Protein AF-0000000082579036 (afdb_homodimer)

Foldseek 3Di:
DDDDAAEFEAEPLCQVVVLVLQPVQAPPKDWDDFDFDPPPGPADGPGTCWTWMARNNGIYIYHYDRDDDPDHADVVDADEDEDADDVSQVSNCCSQQVCWAWPADWDCPPVARTWTWTHGNRRHIYIYGHD/DDDDAAEFEAEPLCQVVVLVLQPVQAPPKDWDDFDFAPPPGPADGPGTCWTWMARNNGIYIYHYDRDDDPDHADVVDADEDEDADDVSQVSNCCSQQVCWAWPAAWDCPPVARTWTWTHGNRGHIYIYGHD

Radius of gyration: 18.17 Å; Cα contacts (8 Å, |Δi|>4): 663; chains: 2; bounding box: 51×48×37 Å

Structure (mmCIF, N/CA/C/O backbone):
data_AF-0000000082579036-model_v1
#
loop_
_entity.id
_entity.type
_entity.pdbx_description
1 polymer 'Putative 3-demethylubiquinone-9 3-methyltransferase (Glyoxalase superfamily)'
#
loop_
_atom_site.group_PDB
_atom_site.id
_atom_site.type_symbol
_atom_site.label_atom_id
_atom_site.label_alt_id
_atom_site.label_comp_id
_atom_site.label_asym_id
_atom_site.label_entity_id
_atom_site.label_seq_id
_atom_site.pdbx_PDB_ins_code
_atom_site.Cartn_x
_atom_site.Cartn_y
_atom_site.Cartn_z
_atom_site.occupancy
_atom_site.B_iso_or_equiv
_atom_site.auth_seq_id
_atom_site.auth_comp_id
_atom_site.auth_asym_id
_atom_site.auth_atom_id
_atom_site.pdbx_PDB_model_num
ATOM 1 N N . MET A 1 1 ? 2.027 -5.039 -20.641 1 66.94 1 MET A N 1
ATOM 2 C CA . MET A 1 1 ? 2.938 -4.512 -19.641 1 66.94 1 MET A CA 1
ATOM 3 C C . MET A 1 1 ? 2.432 -4.824 -18.234 1 66.94 1 MET A C 1
ATOM 5 O O . MET A 1 1 ? 1.223 -4.926 -18 1 66.94 1 MET A O 1
ATOM 9 N N . THR A 1 2 ? 3.24 -5.422 -17.266 1 81.56 2 THR A N 1
ATOM 10 C CA . THR A 1 2 ? 2.9 -5.77 -15.891 1 81.56 2 THR A CA 1
ATOM 11 C C . THR A 1 2 ? 2.711 -4.508 -15.047 1 81.56 2 THR A C 1
ATOM 13 O O . THR A 1 2 ? 3.533 -3.592 -15.102 1 81.56 2 THR A O 1
ATOM 16 N N . HIS A 1 3 ? 1.556 -4.305 -14.484 1 90.31 3 HIS A N 1
ATOM 17 C CA . HIS A 1 3 ? 1.29 -3.166 -13.617 1 90.31 3 HIS A CA 1
ATOM 18 C C . HIS A 1 3 ? 0.983 -3.623 -12.195 1 90.31 3 HIS A C 1
ATOM 20 O O . HIS A 1 3 ? 0.179 -4.535 -11.992 1 90.31 3 HIS A O 1
ATOM 26 N N . ALA A 1 4 ? 1.698 -3.07 -11.281 1 96.75 4 ALA A N 1
ATOM 27 C CA . ALA A 1 4 ? 1.428 -3.348 -9.875 1 96.75 4 ALA A CA 1
ATOM 28 C C . ALA A 1 4 ? 0.259 -2.508 -9.359 1 96.75 4 ALA A C 1
ATOM 30 O O . ALA A 1 4 ? 0.228 -1.291 -9.562 1 96.75 4 ALA A O 1
ATOM 31 N N . THR A 1 5 ? -0.674 -3.092 -8.742 1 98.25 5 THR A N 1
ATOM 32 C CA . THR A 1 5 ? -1.814 -2.404 -8.141 1 98.25 5 THR A CA 1
ATOM 33 C C . THR A 1 5 ? -1.842 -2.615 -6.633 1 98.25 5 THR A C 1
ATOM 35 O O . THR A 1 5 ? -1.818 -3.752 -6.156 1 98.25 5 THR A O 1
ATOM 38 N N . PRO A 1 6 ? -1.893 -1.559 -5.863 1 98.81 6 PRO A N 1
ATOM 39 C CA . PRO A 1 6 ? -2.104 -1.763 -4.43 1 98.81 6 PRO A CA 1
ATOM 40 C C . PRO A 1 6 ? -3.367 -2.564 -4.125 1 98.81 6 PRO A C 1
ATOM 42 O O . PRO A 1 6 ? -4.41 -2.336 -4.742 1 98.81 6 PRO A O 1
ATOM 45 N N . PHE A 1 7 ? -3.213 -3.5 -3.234 1 98.88 7 PHE A N 1
ATOM 46 C CA . PHE A 1 7 ? -4.285 -4.391 -2.811 1 98.88 7 PHE A CA 1
ATOM 47 C C . PHE A 1 7 ? -4.512 -4.289 -1.307 1 98.88 7 PHE A C 1
ATOM 49 O O . PHE A 1 7 ? -3.586 -4.488 -0.518 1 98.88 7 PHE A O 1
ATOM 56 N N . LEU A 1 8 ? -5.707 -3.932 -0.907 1 98.94 8 LEU A N 1
ATOM 57 C CA . LEU A 1 8 ? -6.07 -3.795 0.498 1 98.94 8 LEU A CA 1
ATOM 58 C C . LEU A 1 8 ? -6.969 -4.945 0.942 1 98.94 8 LEU A C 1
ATOM 60 O O . LEU A 1 8 ? -8.047 -5.145 0.385 1 98.94 8 LEU A O 1
ATOM 64 N N . MET A 1 9 ? -6.523 -5.656 1.891 1 98.88 9 MET A N 1
ATOM 65 C CA . MET A 1 9 ? -7.305 -6.754 2.449 1 98.88 9 MET A CA 1
ATOM 66 C C . MET A 1 9 ? -7.867 -6.383 3.816 1 98.88 9 MET A C 1
ATOM 68 O O . MET A 1 9 ? -7.137 -6.34 4.805 1 98.88 9 MET A O 1
ATOM 72 N N . PHE A 1 10 ? -9.156 -6.164 3.895 1 98.75 10 PHE A N 1
ATOM 73 C CA . PHE A 1 10 ? -9.852 -5.855 5.141 1 98.75 10 PHE A CA 1
ATOM 74 C C . PHE A 1 10 ? -10.328 -7.133 5.824 1 98.75 10 PHE A C 1
ATOM 76 O O . PHE A 1 10 ? -10.406 -8.188 5.195 1 98.75 10 PHE A O 1
ATOM 83 N N . GLN A 1 11 ? -10.57 -7.051 7.125 1 97.69 11 GLN A N 1
ATOM 84 C CA . GLN A 1 11 ? -11.188 -8.117 7.91 1 97.69 11 GLN A CA 1
ATOM 85 C C . GLN A 1 11 ? -12.508 -7.652 8.523 1 97.69 11 GLN A C 1
ATOM 87 O O . GLN A 1 11 ? -12.758 -6.449 8.641 1 97.69 11 GLN A O 1
ATOM 92 N N . GLY A 1 12 ? -13.312 -8.578 8.859 1 96.19 12 GLY A N 1
ATOM 93 C CA . GLY A 1 12 ? -14.562 -8.266 9.531 1 96.19 12 GLY A CA 1
ATOM 94 C C . GLY A 1 12 ? -15.602 -7.66 8.602 1 96.19 12 GLY A C 1
ATOM 95 O O . GLY A 1 12 ? -16.547 -7.023 9.062 1 96.19 12 GLY A O 1
ATOM 96 N N . GLY A 1 13 ? -15.32 -7.773 7.289 1 97.62 13 GLY A N 1
ATOM 97 C CA . GLY A 1 13 ? -16.297 -7.301 6.312 1 97.62 13 GLY A CA 1
ATOM 98 C C . GLY A 1 13 ? -16.391 -5.789 6.254 1 97.62 13 GLY A C 1
ATOM 99 O O . GLY A 1 13 ? -17.453 -5.246 5.945 1 97.62 13 GLY A O 1
ATOM 100 N N . LYS A 1 14 ? -15.398 -5.051 6.492 1 97.88 14 LYS A N 1
ATOM 101 C CA . LYS A 1 14 ? -15.469 -3.594 6.59 1 97.88 14 LYS A CA 1
ATOM 102 C C . LYS A 1 14 ? -15.07 -2.936 5.273 1 97.88 14 LYS A C 1
ATOM 104 O O . LYS A 1 14 ? -15.07 -1.707 5.16 1 97.88 14 LYS A O 1
ATOM 109 N N . GLY A 1 15 ? -14.703 -3.674 4.242 1 98.69 15 GLY A N 1
ATOM 110 C CA . GLY A 1 15 ? -14.195 -3.148 2.984 1 98.69 15 GLY A CA 1
ATOM 111 C C . GLY A 1 15 ? -15.125 -2.137 2.342 1 98.69 15 GLY A C 1
ATOM 112 O O . GLY A 1 15 ? -14.688 -1.076 1.896 1 98.69 15 GLY A O 1
ATOM 113 N N . GLN A 1 16 ? -16.391 -2.475 2.283 1 98.81 16 GLN A N 1
ATOM 114 C CA . GLN A 1 16 ? -17.344 -1.574 1.642 1 98.81 16 GLN A CA 1
ATOM 115 C C . GLN A 1 16 ? -17.453 -0.258 2.406 1 98.81 16 GLN A C 1
ATOM 117 O O . GLN A 1 16 ? -17.484 0.817 1.803 1 98.81 16 GLN A O 1
ATOM 122 N N . ALA A 1 17 ? -17.594 -0.36 3.672 1 98.81 17 ALA A N 1
ATOM 123 C CA . ALA A 1 17 ? -17.672 0.849 4.488 1 98.81 17 ALA A CA 1
ATOM 124 C C . ALA A 1 17 ? -16.422 1.719 4.301 1 98.81 17 ALA A C 1
ATOM 126 O O . ALA A 1 17 ? -16.531 2.947 4.234 1 98.81 17 ALA A O 1
ATOM 127 N N . ALA A 1 18 ? -15.297 1.094 4.23 1 98.81 18 ALA A N 1
ATOM 128 C CA . ALA A 1 18 ? -14.055 1.825 3.998 1 98.81 18 ALA A CA 1
ATOM 129 C C . ALA A 1 18 ? -14.078 2.533 2.646 1 98.81 18 ALA A C 1
ATOM 131 O O . ALA A 1 18 ? -13.789 3.729 2.559 1 98.81 18 ALA A O 1
ATOM 132 N N . LEU A 1 19 ? -14.438 1.833 1.63 1 98.88 19 LEU A N 1
ATOM 133 C CA . LEU A 1 19 ? -14.484 2.414 0.293 1 98.88 19 LEU A CA 1
ATOM 134 C C . LEU A 1 19 ? -15.477 3.576 0.241 1 98.88 19 LEU A C 1
ATOM 136 O O . LEU A 1 19 ? -15.18 4.617 -0.35 1 98.88 19 LEU A O 1
ATOM 140 N N . ASP A 1 20 ? -16.609 3.379 0.851 1 98.88 20 ASP A N 1
ATOM 141 C CA . ASP A 1 20 ? -17.594 4.457 0.889 1 98.88 20 ASP A CA 1
ATOM 142 C C . ASP A 1 20 ? -17.031 5.695 1.574 1 98.88 20 ASP A C 1
ATOM 144 O O . ASP A 1 20 ? -17.203 6.816 1.094 1 98.88 20 ASP A O 1
ATOM 148 N N . PHE A 1 21 ? -16.406 5.426 2.611 1 98.88 21 PHE A N 1
ATOM 149 C CA . PHE A 1 21 ? -15.781 6.516 3.352 1 98.88 21 PHE A CA 1
ATOM 150 C C . PHE A 1 21 ? -14.742 7.23 2.496 1 98.88 21 PHE A C 1
ATOM 152 O O . PHE A 1 21 ? -14.68 8.461 2.479 1 98.88 21 PHE A O 1
ATOM 159 N N . TYR A 1 22 ? -13.867 6.5 1.759 1 98.69 22 TYR A N 1
ATOM 160 C CA . TYR A 1 22 ? -12.82 7.094 0.93 1 98.69 22 TYR A CA 1
ATOM 161 C C . TYR A 1 22 ? -13.43 7.898 -0.213 1 98.69 22 TYR A C 1
ATOM 163 O O . TYR A 1 22 ? -12.961 9 -0.524 1 98.69 22 TYR A O 1
ATOM 171 N N . VAL A 1 23 ? -14.43 7.383 -0.83 1 98.44 23 VAL A N 1
ATOM 172 C CA . VAL A 1 23 ? -15.078 8.078 -1.938 1 98.44 23 VAL A CA 1
ATOM 173 C C . VAL A 1 23 ? -15.68 9.391 -1.446 1 98.44 23 VAL A C 1
ATOM 175 O O . VAL A 1 23 ? -15.594 10.414 -2.133 1 98.44 23 VAL A O 1
ATOM 178 N N . GLU A 1 24 ? -16.203 9.359 -0.275 1 97.88 24 GLU A N 1
ATOM 179 C CA . GLU A 1 24 ? -16.844 10.539 0.3 1 97.88 24 GLU A CA 1
ATOM 180 C C . GLU A 1 24 ? -15.797 11.562 0.742 1 97.88 24 GLU A C 1
ATOM 182 O O . GLU A 1 24 ? -16.016 12.773 0.637 1 97.88 24 GLU A O 1
ATOM 187 N N . THR A 1 25 ? -14.68 11.102 1.158 1 96.94 25 THR A N 1
ATOM 188 C CA . THR A 1 25 ? -13.781 11.938 1.945 1 96.94 25 THR A CA 1
ATOM 189 C C . THR A 1 25 ? -12.57 12.367 1.113 1 96.94 25 THR A C 1
ATOM 191 O O . THR A 1 25 ? -12.039 13.461 1.305 1 96.94 25 THR A O 1
ATOM 194 N N . VAL A 1 26 ? -12.109 11.484 0.229 1 97.5 26 VAL A N 1
ATOM 195 C CA . VAL A 1 26 ? -10.859 11.711 -0.494 1 97.5 26 VAL A CA 1
ATOM 196 C C . VAL A 1 26 ? -11.164 12.133 -1.93 1 97.5 26 VAL A C 1
ATOM 198 O O . VAL A 1 26 ? -11.703 11.344 -2.715 1 97.5 26 VAL A O 1
ATOM 201 N N . PRO A 1 27 ? -10.781 13.352 -2.275 1 95.81 27 PRO A N 1
ATOM 202 C CA . PRO A 1 27 ? -11.078 13.812 -3.633 1 95.81 27 PRO A CA 1
ATOM 203 C C . PRO A 1 27 ? -10.477 12.914 -4.707 1 95.81 27 PRO A C 1
ATOM 205 O O . PRO A 1 27 ? -9.367 12.398 -4.539 1 95.81 27 PRO A O 1
ATOM 208 N N . GLY A 1 28 ? -11.266 12.773 -5.836 1 95.62 28 GLY A N 1
ATOM 209 C CA . GLY A 1 28 ? -10.773 11.977 -6.953 1 95.62 28 GLY A CA 1
ATOM 210 C C . GLY A 1 28 ? -10.922 10.484 -6.734 1 95.62 28 GLY A C 1
ATOM 211 O O . GLY A 1 28 ? -10.211 9.688 -7.348 1 95.62 28 GLY A O 1
ATOM 212 N N . SER A 1 29 ? -11.875 10.086 -5.832 1 98.25 29 SER A N 1
ATOM 213 C CA . SER A 1 29 ? -12.078 8.68 -5.496 1 98.25 29 SER A CA 1
ATOM 214 C C . SER A 1 29 ? -13.422 8.18 -6.008 1 98.25 29 SER A C 1
ATOM 216 O O . SER A 1 29 ? -14.398 8.93 -6.031 1 98.25 29 SER A O 1
ATOM 218 N N . ARG A 1 30 ? -13.383 6.973 -6.43 1 98.75 30 ARG A N 1
ATOM 219 C CA . ARG A 1 30 ? -14.609 6.328 -6.898 1 98.75 30 ARG A CA 1
ATOM 220 C C . ARG A 1 30 ? -14.477 4.812 -6.855 1 98.75 30 ARG A C 1
ATOM 222 O O . ARG A 1 30 ? -13.375 4.273 -6.945 1 98.75 30 ARG A O 1
ATOM 229 N N . ILE A 1 31 ? -15.594 4.156 -6.766 1 98.81 31 ILE A N 1
ATOM 230 C CA . ILE A 1 31 ? -15.641 2.705 -6.91 1 98.81 31 ILE A CA 1
ATOM 231 C C . ILE A 1 31 ? -15.938 2.338 -8.359 1 98.81 31 ILE A C 1
ATOM 233 O O . ILE A 1 31 ? -16.859 2.885 -8.969 1 98.81 31 ILE A O 1
ATOM 237 N N . GLU A 1 32 ? -15.148 1.482 -8.867 1 98.88 32 GLU A N 1
ATOM 238 C CA . GLU A 1 32 ? -15.328 1.116 -10.273 1 98.88 32 GLU A CA 1
ATOM 239 C C . GLU A 1 32 ? -16.141 -0.172 -10.406 1 98.88 32 GLU A C 1
ATOM 241 O O . GLU A 1 32 ? -16.953 -0.308 -11.32 1 98.88 32 GLU A O 1
ATOM 246 N N . SER A 1 33 ? -15.898 -1.157 -9.578 1 98.81 33 SER A N 1
ATOM 247 C CA . SER A 1 33 ? -16.641 -2.418 -9.586 1 98.81 33 SER A CA 1
ATOM 248 C C . SER A 1 33 ? -16.531 -3.123 -8.234 1 98.81 33 SER A C 1
ATOM 250 O O . SER A 1 33 ? -15.555 -2.936 -7.504 1 98.81 33 SER A O 1
ATOM 252 N N . VAL A 1 34 ? -17.516 -3.867 -7.914 1 98.69 34 VAL A N 1
ATOM 253 C CA . VAL A 1 34 ? -17.531 -4.672 -6.695 1 98.69 34 VAL A CA 1
ATOM 254 C C . VAL A 1 34 ? -18.156 -6.035 -6.988 1 98.69 34 VAL A C 1
ATOM 256 O O . VAL A 1 34 ? -19.281 -6.117 -7.484 1 98.69 34 VAL A O 1
ATOM 259 N N . GLU A 1 35 ? -17.422 -7 -6.785 1 98.25 35 GLU A N 1
ATOM 260 C CA . GLU A 1 35 ? -17.922 -8.367 -6.727 1 98.25 35 GLU A CA 1
ATOM 261 C C . GLU A 1 35 ? -18.047 -8.852 -5.281 1 98.25 35 GLU A C 1
ATOM 263 O O . GLU A 1 35 ? -17.125 -8.664 -4.477 1 98.25 35 GLU A O 1
ATOM 268 N N . ARG A 1 36 ? -19.141 -9.547 -4.953 1 98.31 36 ARG A N 1
ATOM 269 C CA . ARG A 1 36 ? -19.422 -9.914 -3.57 1 98.31 36 ARG A CA 1
ATOM 270 C C . ARG A 1 36 ? -19.594 -11.43 -3.436 1 98.31 36 ARG A C 1
ATOM 272 O O . ARG A 1 36 ? -19.938 -12.109 -4.402 1 98.31 36 ARG A O 1
ATOM 279 N N . PHE A 1 37 ? -19.281 -11.898 -2.229 1 97.38 37 PHE A N 1
ATOM 280 C CA . PHE A 1 37 ? -19.578 -13.289 -1.93 1 97.38 37 PHE A CA 1
ATOM 281 C C . PHE A 1 37 ? -21.078 -13.555 -1.963 1 97.38 37 PHE A C 1
ATOM 283 O O . PHE A 1 37 ? -21.859 -12.758 -1.441 1 97.38 37 PHE A O 1
ATOM 290 N N . GLY A 1 38 ? -21.422 -14.609 -2.66 1 96.5 38 GLY A N 1
ATOM 291 C CA . GLY A 1 38 ? -22.797 -15.055 -2.646 1 96.5 38 GLY A CA 1
ATOM 292 C C . GLY A 1 38 ? -23.125 -15.945 -1.462 1 96.5 38 GLY A C 1
ATOM 293 O O . GLY A 1 38 ? -22.266 -16.203 -0.614 1 96.5 38 GLY A O 1
ATOM 294 N N . PRO A 1 39 ? -24.391 -16.344 -1.449 1 95.94 39 PRO A N 1
ATOM 295 C CA . PRO A 1 39 ? -24.844 -17.172 -0.328 1 95.94 39 PRO A CA 1
ATOM 296 C C . PRO A 1 39 ? -24.078 -18.484 -0.214 1 95.94 39 PRO A C 1
ATOM 298 O O . PRO A 1 39 ? -23.938 -19.031 0.886 1 95.94 39 PRO A O 1
ATOM 301 N N . ASP A 1 40 ? -23.531 -19.031 -1.235 1 93.81 40 ASP A N 1
ATOM 302 C CA . ASP A 1 40 ? -22.844 -20.312 -1.232 1 93.81 40 ASP A CA 1
ATOM 303 C C . ASP A 1 40 ? -21.328 -20.125 -1.281 1 93.81 40 ASP A C 1
ATOM 305 O O . ASP A 1 40 ? -20.594 -21.078 -1.525 1 93.81 40 ASP A O 1
ATOM 309 N N . GLY A 1 41 ? -20.922 -18.891 -1.15 1 92.19 41 GLY A N 1
ATOM 310 C CA . GLY A 1 41 ? -19.484 -18.625 -1.199 1 92.19 41 GLY A CA 1
ATOM 311 C C . GLY A 1 41 ? -18.781 -18.891 0.12 1 92.19 41 GLY A C 1
ATOM 312 O O . GLY A 1 41 ? -19.438 -19.141 1.137 1 92.19 41 GLY A O 1
ATOM 313 N N . PRO A 1 42 ? -17.5 -18.891 0.139 1 92 42 PRO A N 1
ATOM 314 C CA . PRO A 1 42 ? -16.719 -19.203 1.344 1 92 42 PRO A CA 1
ATOM 315 C C . PRO A 1 42 ? -16.766 -18.078 2.377 1 92 42 PRO A C 1
ATOM 317 O O . PRO A 1 42 ? -16.531 -18.312 3.564 1 92 42 PRO A O 1
ATOM 320 N N . GLY A 1 43 ? -17.094 -16.859 1.913 1 94.69 43 GLY A N 1
ATOM 321 C CA . GLY A 1 43 ? -17.188 -15.727 2.816 1 94.69 43 GLY A CA 1
ATOM 322 C C . GLY A 1 43 ? -18.609 -15.328 3.135 1 94.69 43 GLY A C 1
ATOM 323 O O . GLY A 1 43 ? -19.547 -15.773 2.471 1 94.69 43 GLY A O 1
ATOM 324 N N . PRO A 1 44 ? -18.75 -14.508 4.258 1 96.75 44 PRO A N 1
ATOM 325 C CA . PRO A 1 44 ? -20.094 -14.031 4.57 1 96.75 44 PRO A CA 1
ATOM 326 C C . PRO A 1 44 ? -20.766 -13.352 3.377 1 96.75 44 PRO A C 1
ATOM 328 O O . PRO A 1 44 ? -20.141 -12.555 2.68 1 96.75 44 PRO A O 1
ATOM 331 N N . GLU A 1 45 ? -21.922 -13.734 3.17 1 97.25 45 GLU A N 1
ATOM 332 C CA . GLU A 1 45 ? -22.703 -13.172 2.061 1 97.25 45 GLU A CA 1
ATOM 333 C C . GLU A 1 45 ? -22.688 -11.648 2.098 1 97.25 45 GLU A C 1
ATOM 335 O O . GLU A 1 45 ? -22.859 -11.047 3.162 1 97.25 45 GLU A O 1
ATOM 340 N N . GLY A 1 46 ? -22.406 -11.016 0.885 1 97.94 46 GLY A N 1
ATOM 341 C CA . GLY A 1 46 ? -22.5 -9.562 0.774 1 97.94 46 GLY A CA 1
ATOM 342 C C . GLY A 1 46 ? -21.172 -8.859 0.965 1 97.94 46 GLY A C 1
ATOM 343 O O . GLY A 1 46 ? -21.031 -7.688 0.613 1 97.94 46 GLY A O 1
ATOM 344 N N . THR A 1 47 ? -20.203 -9.578 1.553 1 98.31 47 THR A N 1
ATOM 345 C CA . THR A 1 47 ? -18.891 -8.969 1.717 1 98.31 47 THR A CA 1
ATOM 346 C C . THR A 1 47 ? -18.125 -8.984 0.4 1 98.31 47 THR A C 1
ATOM 348 O O . THR A 1 47 ? -18.516 -9.672 -0.548 1 98.31 47 THR A O 1
ATOM 351 N N . ILE A 1 48 ? -17.125 -8.219 0.285 1 98.56 48 ILE A N 1
ATOM 352 C CA . ILE A 1 48 ? -16.422 -7.988 -0.974 1 98.56 48 ILE A CA 1
ATOM 353 C C . ILE A 1 48 ? -15.547 -9.195 -1.296 1 98.56 48 ILE A C 1
ATOM 355 O O . ILE A 1 48 ? -14.641 -9.531 -0.526 1 98.56 48 ILE A O 1
ATOM 359 N N . LEU A 1 49 ? -15.812 -9.805 -2.391 1 97.69 49 LEU A N 1
ATOM 360 C CA . LEU A 1 49 ? -14.891 -10.773 -2.971 1 97.69 49 LEU A CA 1
ATOM 361 C C . LEU A 1 49 ? -13.703 -10.07 -3.625 1 97.69 49 LEU A C 1
ATOM 363 O O . LEU A 1 49 ? -12.547 -10.414 -3.363 1 97.69 49 LEU A O 1
ATOM 367 N N . ARG A 1 50 ? -14.07 -9.078 -4.441 1 98.19 50 ARG A N 1
ATOM 368 C CA . ARG A 1 50 ? -13.078 -8.227 -5.086 1 98.19 50 ARG A CA 1
ATOM 369 C C . ARG A 1 50 ? -13.695 -6.895 -5.508 1 98.19 50 ARG A C 1
ATOM 371 O O . ARG A 1 50 ? -14.766 -6.867 -6.125 1 98.19 50 ARG A O 1
ATOM 378 N N . ALA A 1 51 ? -13.07 -5.836 -5.215 1 98.88 51 ALA A N 1
ATOM 379 C CA . ALA A 1 51 ? -13.477 -4.516 -5.688 1 98.88 51 ALA A CA 1
ATOM 380 C C . ALA A 1 51 ? -12.312 -3.783 -6.352 1 98.88 51 ALA A C 1
ATOM 382 O O . ALA A 1 51 ? -11.156 -3.986 -5.988 1 98.88 51 ALA A O 1
ATOM 383 N N . HIS A 1 52 ? -12.602 -3.062 -7.348 1 98.81 52 HIS A N 1
ATOM 384 C CA . HIS A 1 52 ? -11.688 -2.094 -7.949 1 98.81 52 HIS A CA 1
ATOM 385 C C . HIS A 1 52 ? -12.141 -0.666 -7.672 1 98.81 52 HIS A C 1
ATOM 387 O O . HIS A 1 52 ? -13.328 -0.351 -7.797 1 98.81 52 HIS A O 1
ATOM 393 N N . ALA A 1 53 ? -11.25 0.103 -7.281 1 98.88 53 ALA A N 1
ATOM 394 C CA . ALA A 1 53 ? -11.555 1.503 -6.996 1 98.88 53 ALA A CA 1
ATOM 395 C C . ALA A 1 53 ? -10.391 2.408 -7.379 1 98.88 53 ALA A C 1
ATOM 397 O O . ALA A 1 53 ? -9.305 1.927 -7.703 1 98.88 53 ALA A O 1
ATOM 398 N N . VAL A 1 54 ? -10.641 3.66 -7.504 1 98.62 54 VAL A N 1
ATOM 399 C CA . VAL A 1 54 ? -9.648 4.727 -7.578 1 98.62 54 VAL A CA 1
ATOM 400 C C . VAL A 1 54 ? -9.719 5.582 -6.316 1 98.62 54 VAL A C 1
ATOM 402 O O . VAL A 1 54 ? -10.781 6.09 -5.961 1 98.62 54 VAL A O 1
ATOM 405 N N . ILE A 1 55 ? -8.633 5.66 -5.602 1 98.31 55 ILE A N 1
ATOM 406 C CA . ILE A 1 55 ? -8.523 6.52 -4.43 1 98.31 55 ILE A CA 1
ATOM 407 C C . ILE A 1 55 ? -7.547 7.656 -4.715 1 98.31 55 ILE A C 1
ATOM 409 O O . ILE A 1 55 ? -6.34 7.434 -4.824 1 98.31 55 ILE A O 1
ATOM 413 N N . ALA A 1 56 ? -8.125 8.891 -4.828 1 97.12 56 ALA A N 1
ATOM 414 C CA . ALA A 1 56 ? -7.324 10.055 -5.195 1 97.12 56 ALA A CA 1
ATOM 415 C C . ALA A 1 56 ? -6.469 9.773 -6.426 1 97.12 56 ALA A C 1
ATOM 417 O O . ALA A 1 56 ? -5.254 9.977 -6.406 1 97.12 56 ALA A O 1
ATOM 418 N N . GLY A 1 57 ? -7.043 9.141 -7.414 1 96.56 57 GLY A N 1
ATOM 419 C CA . GLY A 1 57 ? -6.383 8.898 -8.688 1 96.56 57 GLY A CA 1
ATOM 420 C C . GLY A 1 57 ? -5.621 7.59 -8.727 1 96.56 57 GLY A C 1
ATOM 421 O O . GLY A 1 57 ? -5.199 7.141 -9.797 1 96.56 57 GLY A O 1
ATOM 422 N N . GLN A 1 58 ? -5.41 6.918 -7.625 1 97.81 58 GLN A N 1
ATOM 423 C CA . GLN A 1 58 ? -4.672 5.664 -7.508 1 97.81 58 GLN A CA 1
ATOM 424 C C . GLN A 1 58 ? -5.602 4.465 -7.641 1 97.81 58 GLN A C 1
ATOM 426 O O . GLN A 1 58 ? -6.555 4.32 -6.871 1 97.81 58 GLN A O 1
ATOM 431 N N . LYS A 1 59 ? -5.359 3.615 -8.562 1 98.19 59 LYS A N 1
ATOM 432 C CA . LYS A 1 59 ? -6.105 2.363 -8.656 1 98.19 59 LYS A CA 1
ATOM 433 C C . LYS A 1 59 ? -5.777 1.44 -7.488 1 98.19 59 LYS A C 1
ATOM 435 O O . LYS A 1 59 ? -4.613 1.294 -7.113 1 98.19 59 LYS A O 1
ATOM 440 N N . VAL A 1 60 ? -6.871 0.848 -6.922 1 98.75 60 VAL A N 1
ATOM 441 C CA . VAL A 1 60 ? -6.699 -0.069 -5.801 1 98.75 60 VAL A CA 1
ATOM 442 C C . VAL A 1 60 ? -7.648 -1.255 -5.949 1 98.75 60 VAL A C 1
ATOM 444 O O . VAL A 1 60 ? -8.703 -1.137 -6.574 1 98.75 60 VAL A O 1
ATOM 447 N N . MET A 1 61 ? -7.168 -2.342 -5.457 1 98.8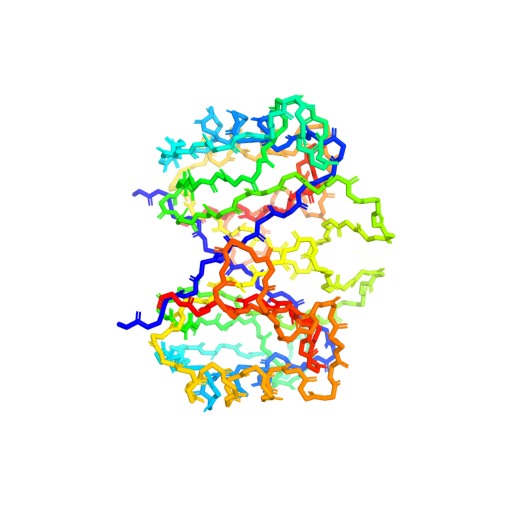8 61 MET A N 1
ATOM 448 C CA . MET A 1 61 ? -8.039 -3.5 -5.277 1 98.88 61 MET A CA 1
ATOM 449 C C . MET A 1 61 ? -8.336 -3.736 -3.803 1 98.88 61 MET A C 1
ATOM 451 O O . MET A 1 61 ? -7.5 -3.467 -2.943 1 98.88 61 MET A O 1
ATOM 455 N N . VAL A 1 62 ? -9.531 -4.207 -3.541 1 98.88 62 VAL A N 1
ATOM 456 C CA . VAL A 1 62 ? -9.961 -4.398 -2.16 1 98.88 62 VAL A CA 1
ATOM 457 C C . VAL A 1 62 ? -10.617 -5.77 -2.01 1 98.88 62 VAL A C 1
ATOM 459 O O . VAL A 1 62 ? -11.359 -6.211 -2.893 1 98.88 62 VAL A O 1
ATOM 462 N N . HIS A 1 63 ? -10.375 -6.344 -0.971 1 98.56 63 HIS A N 1
ATOM 463 C CA . HIS A 1 63 ? -10.922 -7.656 -0.647 1 98.56 63 HIS A CA 1
ATOM 464 C C . HIS A 1 63 ? -11.25 -7.762 0.836 1 98.56 63 HIS A C 1
ATOM 466 O O . HIS A 1 63 ? -10.516 -7.258 1.683 1 98.56 63 HIS A O 1
ATOM 472 N N . ASP A 1 64 ? -12.414 -8.422 1.198 1 98.5 64 ASP A N 1
ATOM 473 C CA . ASP A 1 64 ? -12.734 -8.805 2.57 1 98.5 64 ASP A CA 1
ATOM 474 C C . ASP A 1 64 ? -12.297 -10.242 2.854 1 98.5 64 ASP A C 1
ATOM 476 O O . ASP A 1 64 ? -12.914 -11.188 2.359 1 98.5 64 ASP A O 1
ATOM 480 N N . SER A 1 65 ? -11.297 -10.344 3.615 1 97.81 65 SER A N 1
ATOM 481 C CA . SER A 1 65 ? -10.914 -11.703 3.98 1 97.81 65 SER A CA 1
ATOM 482 C C . SER A 1 65 ? -11.977 -12.359 4.855 1 97.81 65 SER A C 1
ATOM 484 O O . SER A 1 65 ? -12.438 -11.766 5.832 1 97.81 65 SER A O 1
ATOM 486 N N . PHE A 1 66 ? -12.32 -13.539 4.527 1 96.19 66 PHE A N 1
ATOM 487 C CA . PHE A 1 66 ? -13.258 -14.297 5.348 1 96.19 66 PHE A CA 1
ATOM 488 C C . PHE A 1 66 ? -12.516 -15.195 6.328 1 96.19 66 PHE A C 1
ATOM 490 O O . PHE A 1 66 ? -13.125 -15.812 7.203 1 96.19 66 PHE A O 1
ATOM 497 N N . ILE A 1 67 ? -11.219 -15.336 6.145 1 94.5 67 ILE A N 1
ATOM 498 C CA . ILE A 1 67 ? -10.328 -16 7.09 1 94.5 67 ILE A CA 1
ATOM 499 C C . ILE A 1 67 ? -9.773 -14.984 8.086 1 94.5 67 ILE A C 1
ATOM 501 O O . ILE A 1 67 ? -9.383 -13.875 7.695 1 94.5 67 ILE A O 1
ATOM 505 N N . ALA A 1 68 ? -9.766 -15.391 9.367 1 94.69 68 ALA A N 1
ATOM 506 C CA . ALA A 1 68 ? -9.188 -14.508 10.375 1 94.69 68 ALA A CA 1
ATOM 507 C C . ALA A 1 68 ? -7.66 -14.555 10.336 1 94.69 68 ALA A C 1
ATOM 509 O O . ALA A 1 68 ? -7.062 -15.633 10.266 1 94.69 68 ALA A O 1
ATOM 510 N N . HIS A 1 69 ? -7.059 -13.414 10.289 1 96.69 69 HIS A N 1
ATOM 511 C CA . HIS A 1 69 ? -5.605 -13.32 10.289 1 96.69 69 HIS A CA 1
ATOM 512 C C . HIS A 1 69 ? -5.094 -12.703 11.586 1 96.69 69 HIS A C 1
ATOM 514 O O . HIS A 1 69 ? -5.762 -11.852 12.18 1 96.69 69 HIS A O 1
ATOM 520 N N . GLY A 1 70 ? -3.869 -13.07 11.992 1 96.75 70 GLY A N 1
ATOM 521 C CA . GLY A 1 70 ? -3.23 -12.508 13.172 1 96.75 70 GLY A CA 1
ATOM 522 C C . GLY A 1 70 ? -2.502 -11.211 12.891 1 96.75 70 GLY A C 1
ATOM 523 O O . GLY A 1 70 ? -1.622 -10.805 13.656 1 96.75 70 GLY A O 1
ATOM 524 N N . PHE A 1 71 ? -2.736 -10.641 11.797 1 97.44 71 PHE A N 1
ATOM 525 C CA . PHE A 1 71 ? -2.143 -9.367 11.391 1 97.44 71 PHE A CA 1
ATOM 526 C C . PHE A 1 71 ? -3.203 -8.43 10.82 1 97.44 71 PHE A C 1
ATOM 528 O O . PHE A 1 71 ? -4.297 -8.867 10.469 1 97.44 71 PHE A O 1
ATOM 535 N N . ASP A 1 72 ? -2.941 -7.184 10.82 1 98.12 72 ASP A N 1
ATOM 536 C CA . ASP A 1 72 ? -3.777 -6.148 10.219 1 98.12 72 ASP A CA 1
ATOM 537 C C . ASP A 1 72 ? -2.926 -5.039 9.617 1 98.12 72 ASP A C 1
ATOM 539 O O . ASP A 1 72 ? -1.698 -5.145 9.57 1 98.12 72 ASP A O 1
ATOM 543 N N . PHE A 1 73 ? -3.582 -4.02 9.086 1 98.62 73 PHE A N 1
ATOM 544 C CA . PHE A 1 73 ? -2.811 -2.916 8.531 1 98.62 73 PHE A CA 1
ATOM 545 C C . PHE A 1 73 ? -1.852 -2.35 9.57 1 98.62 73 PHE A C 1
ATOM 547 O O . PHE A 1 73 ? -2.164 -2.324 10.758 1 98.62 73 PHE A O 1
ATOM 554 N N . THR A 1 74 ? -0.728 -1.925 9.164 1 98.62 74 THR A N 1
ATOM 555 C CA . THR A 1 74 ? 0.218 -1.152 9.961 1 98.62 74 THR A CA 1
ATOM 556 C C . THR A 1 74 ? 0.679 0.089 9.203 1 98.62 74 THR A C 1
ATOM 558 O O . THR A 1 74 ? 0.533 0.166 7.98 1 98.62 74 THR A O 1
ATOM 561 N N . PRO A 1 75 ? 1.316 0.988 9.898 1 98.5 75 PRO A N 1
ATOM 562 C CA . PRO A 1 75 ? 1.753 2.225 9.242 1 98.5 75 PRO A CA 1
ATOM 563 C C . PRO A 1 75 ? 2.98 2.021 8.359 1 98.5 75 PRO A C 1
ATOM 565 O O . PRO A 1 75 ? 3.434 2.963 7.699 1 98.5 75 PRO A O 1
ATOM 568 N N . SER A 1 76 ? 3.5 0.814 8.297 1 98.75 76 SER A N 1
ATOM 569 C CA . SER A 1 76 ? 4.656 0.573 7.438 1 98.75 76 SER A CA 1
ATOM 570 C C . SER A 1 76 ? 4.316 0.809 5.969 1 98.75 76 SER A C 1
ATOM 572 O O . SER A 1 76 ? 5.211 0.958 5.133 1 98.75 76 SER A O 1
ATOM 574 N N . TRP A 1 77 ? 3.086 0.805 5.641 1 98.69 77 TRP A N 1
ATOM 575 C CA . TRP A 1 77 ? 2.549 1.3 4.379 1 98.69 77 TRP A CA 1
ATOM 576 C C . TRP A 1 77 ? 1.482 2.363 4.621 1 98.69 77 TRP A C 1
ATOM 578 O O . TRP A 1 77 ? 0.678 2.246 5.547 1 98.69 77 TRP A O 1
ATOM 588 N N . SER A 1 78 ? 1.438 3.379 3.742 1 98.88 78 SER A N 1
ATOM 589 C CA . SER A 1 78 ? 0.418 4.422 3.803 1 98.88 78 SER A CA 1
ATOM 590 C C . SER A 1 78 ? 0.145 5.008 2.42 1 98.88 78 SER A C 1
ATOM 592 O O . SER A 1 78 ? 0.913 4.781 1.482 1 98.88 78 SER A O 1
ATOM 594 N N . PHE A 1 79 ? -0.946 5.645 2.242 1 98.81 79 PHE A N 1
ATOM 595 C CA . PHE A 1 79 ? -1.136 6.559 1.123 1 98.81 79 PHE A CA 1
ATOM 596 C C . PHE A 1 79 ? -0.573 7.938 1.452 1 98.81 79 PHE A C 1
ATOM 598 O O . PHE A 1 79 ? -0.866 8.5 2.51 1 98.81 79 PHE A O 1
ATOM 605 N N . PHE A 1 80 ? 0.218 8.43 0.592 1 98.69 80 PHE A N 1
ATOM 606 C CA . PHE A 1 80 ? 0.728 9.789 0.688 1 98.69 80 PHE A CA 1
ATOM 607 C C . PHE A 1 80 ? -0.085 10.734 -0.189 1 98.69 80 PHE A C 1
ATOM 609 O O . PHE A 1 80 ? -0.188 10.531 -1.4 1 98.69 80 PHE A O 1
ATOM 616 N N . LEU A 1 81 ? -0.652 11.781 0.337 1 97.94 81 LEU A N 1
ATOM 617 C CA . LEU A 1 81 ? -1.502 12.734 -0.365 1 97.94 81 LEU A CA 1
ATOM 618 C C . LEU A 1 81 ? -0.879 14.125 -0.354 1 97.94 81 LEU A C 1
ATOM 620 O O . LEU A 1 81 ? -0.561 14.664 0.71 1 97.94 81 LEU A O 1
ATOM 624 N N . ASP A 1 82 ? -0.776 14.656 -1.525 1 95.88 82 ASP A N 1
ATOM 625 C CA . ASP 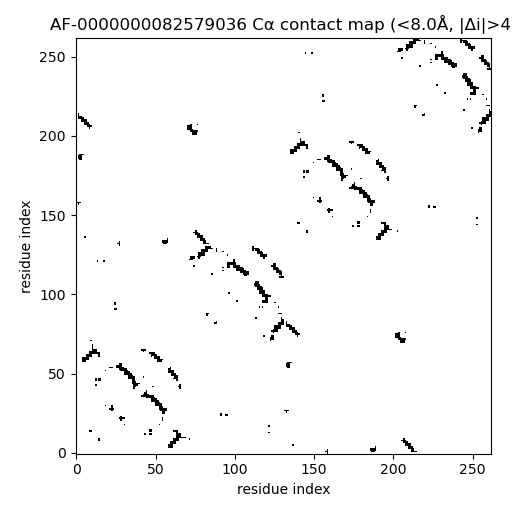A 1 82 ? -0.449 16.078 -1.652 1 95.88 82 ASP A CA 1
ATOM 626 C C . ASP A 1 82 ? -1.71 16.922 -1.832 1 95.88 82 ASP A C 1
ATOM 628 O O . ASP A 1 82 ? -2.516 16.656 -2.727 1 95.88 82 ASP A O 1
ATOM 632 N N . VAL A 1 83 ? -1.81 17.812 -0.938 1 94.75 83 VAL A N 1
ATOM 633 C CA . VAL A 1 83 ? -2.953 18.703 -1.064 1 94.75 83 VAL A CA 1
ATOM 634 C C . VAL A 1 83 ? -2.465 20.141 -1.314 1 94.75 83 VAL A C 1
ATOM 636 O O . VAL A 1 83 ? -1.343 20.484 -0.942 1 94.75 83 VAL A O 1
ATOM 639 N N . LYS A 1 84 ? -3.314 21.031 -1.925 1 91.12 84 LYS A N 1
ATOM 640 C CA . LYS A 1 84 ? -2.826 22.297 -2.482 1 91.12 84 LYS A CA 1
ATOM 641 C C . LYS A 1 84 ? -3.143 23.469 -1.555 1 91.12 84 LYS A C 1
ATOM 643 O O . LYS A 1 84 ? -2.572 24.547 -1.699 1 91.12 84 LYS A O 1
ATOM 648 N N . ASP A 1 85 ? -4.062 23.359 -0.727 1 92.12 85 ASP A N 1
ATOM 649 C CA . ASP A 1 85 ? -4.336 24.484 0.159 1 92.12 85 ASP A CA 1
ATOM 650 C C . ASP A 1 85 ? -4.629 24 1.58 1 92.12 85 ASP A C 1
ATOM 652 O O . ASP A 1 85 ? -5.023 22.859 1.786 1 92.12 85 ASP A O 1
ATOM 656 N N . ARG A 1 86 ? -4.5 24.875 2.494 1 95.5 86 ARG A N 1
ATOM 657 C CA . ARG A 1 86 ? -4.539 24.594 3.924 1 95.5 86 ARG A CA 1
ATOM 658 C C . ARG A 1 86 ? -5.934 24.141 4.352 1 95.5 86 ARG A C 1
ATOM 660 O O . ARG A 1 86 ? -6.07 23.25 5.203 1 95.5 86 ARG A O 1
ATOM 667 N N . ALA A 1 87 ? -6.93 24.719 3.783 1 96.31 87 ALA A N 1
ATOM 668 C CA . ALA A 1 87 ? -8.289 24.344 4.141 1 96.31 87 ALA A CA 1
ATOM 669 C C . ALA A 1 87 ? -8.578 22.891 3.746 1 96.31 87 ALA A C 1
ATOM 671 O O . ALA A 1 87 ? -9.164 22.141 4.52 1 96.31 87 ALA A O 1
ATOM 672 N N . ALA A 1 88 ? -8.195 22.531 2.562 1 94.62 88 ALA A N 1
ATOM 673 C CA . ALA A 1 88 ? -8.336 21.156 2.098 1 94.62 88 ALA A CA 1
ATOM 674 C C . ALA A 1 88 ? -7.543 20.203 2.977 1 94.62 88 ALA A C 1
ATOM 676 O O . ALA A 1 88 ? -8.031 19.109 3.318 1 94.62 88 ALA A O 1
ATOM 677 N N . PHE A 1 89 ? -6.348 20.578 3.314 1 97.12 89 PHE A N 1
ATOM 678 C CA . PHE A 1 89 ? -5.516 19.797 4.215 1 97.12 89 PHE A CA 1
ATOM 679 C C . PHE A 1 89 ? -6.25 19.516 5.52 1 97.12 89 PHE A C 1
ATOM 681 O O . PHE A 1 89 ? -6.371 18.359 5.93 1 97.12 89 PHE A O 1
ATOM 688 N N . ASP A 1 90 ? -6.695 20.531 6.176 1 97.62 90 ASP A N 1
ATOM 689 C CA . ASP A 1 90 ? -7.289 20.422 7.504 1 97.62 90 ASP A CA 1
ATOM 690 C C . ASP A 1 90 ? -8.547 19.547 7.465 1 97.62 90 ASP A C 1
ATOM 692 O O . ASP A 1 90 ? -8.758 18.719 8.344 1 97.62 90 ASP A O 1
ATOM 696 N N . ARG A 1 91 ? -9.367 19.734 6.453 1 96.88 91 ARG A N 1
ATOM 697 C CA . ARG A 1 91 ? -10.594 18.953 6.305 1 96.88 91 ARG A CA 1
ATOM 698 C C . ARG A 1 91 ? -10.266 17.469 6.102 1 96.88 91 ARG A C 1
ATOM 700 O O . ARG A 1 91 ? -10.859 16.609 6.75 1 96.88 91 ARG A O 1
ATOM 707 N N . LEU A 1 92 ? -9.375 17.266 5.215 1 97.69 92 LEU A N 1
ATOM 708 C CA . LEU A 1 92 ? -9.023 15.891 4.867 1 97.69 92 LEU A CA 1
ATOM 709 C C . LEU A 1 92 ? -8.383 15.18 6.055 1 97.69 92 LEU A C 1
ATOM 711 O O . LEU A 1 92 ? -8.766 14.055 6.391 1 97.69 92 LEU A O 1
ATOM 715 N N . PHE A 1 93 ? -7.469 15.82 6.707 1 98.44 93 PHE A N 1
ATOM 716 C CA . PHE A 1 93 ? -6.781 15.195 7.836 1 98.44 93 PHE A CA 1
ATOM 717 C C . PHE A 1 93 ? -7.754 14.93 8.977 1 98.44 93 PHE A C 1
ATOM 719 O O . PHE A 1 93 ? -7.695 13.883 9.617 1 98.44 93 PHE A O 1
ATOM 726 N N . ALA A 1 94 ? -8.602 15.867 9.227 1 98.38 94 ALA A N 1
ATOM 727 C CA . ALA A 1 94 ? -9.594 15.695 10.281 1 98.38 94 ALA A CA 1
ATOM 728 C C . ALA A 1 94 ? -10.484 14.492 10.008 1 98.38 94 ALA A C 1
ATOM 730 O O . ALA A 1 94 ? -10.766 13.703 10.906 1 98.38 94 ALA A O 1
ATOM 731 N N . ALA A 1 95 ? -10.93 14.367 8.852 1 98.25 95 ALA A N 1
ATOM 732 C CA . ALA A 1 95 ? -11.805 13.25 8.477 1 98.25 95 ALA A CA 1
ATOM 733 C C . ALA A 1 95 ? -11.07 11.922 8.586 1 98.25 95 ALA A C 1
ATOM 735 O O . ALA A 1 95 ? -11.586 10.969 9.18 1 98.25 95 ALA A O 1
ATOM 736 N N . LEU A 1 96 ? -9.852 11.828 8.047 1 98.38 96 LEU A N 1
ATOM 737 C CA . LEU A 1 96 ? -9.094 10.578 7.98 1 98.38 96 LEU A CA 1
ATOM 738 C C . LEU A 1 96 ? -8.633 10.148 9.375 1 98.38 96 LEU A C 1
ATOM 740 O O . LEU A 1 96 ? -8.5 8.953 9.641 1 98.38 96 LEU A O 1
ATOM 744 N N . SER A 1 97 ? -8.453 11.094 10.219 1 98.56 97 SER A N 1
ATOM 745 C CA . SER A 1 97 ? -7.926 10.766 11.539 1 98.56 97 SER A CA 1
ATOM 746 C C . SER A 1 97 ? -9.047 10.531 12.539 1 98.56 97 SER A C 1
ATOM 748 O O . SER A 1 97 ? -8.812 10.023 13.641 1 98.56 97 SER A O 1
ATOM 750 N N . ALA A 1 98 ? -10.312 10.852 12.078 1 97.19 98 ALA A N 1
ATOM 751 C CA . ALA A 1 98 ? -11.453 10.703 12.984 1 97.19 98 ALA A CA 1
ATOM 752 C C . ALA A 1 98 ? -11.648 9.25 13.391 1 97.19 98 ALA A C 1
ATOM 754 O O . ALA A 1 98 ? -11.711 8.359 12.539 1 97.19 98 ALA A O 1
ATOM 755 N N . GLU A 1 99 ? -11.617 8.914 14.695 1 96.25 99 GLU A N 1
ATOM 756 C CA . GLU A 1 99 ? -11.867 7.602 15.281 1 96.25 99 GLU A CA 1
ATOM 757 C C . GLU A 1 99 ? -10.711 6.645 15 1 96.25 99 GLU A C 1
ATOM 759 O O . GLU A 1 99 ? -10.859 5.426 15.125 1 96.25 99 GLU A O 1
ATOM 764 N N . GLY A 1 100 ? -9.688 7.152 14.406 1 96.56 100 GLY A N 1
ATOM 765 C CA . GLY A 1 100 ? -8.453 6.406 14.219 1 96.56 100 GLY A CA 1
ATOM 766 C C . GLY A 1 100 ? -7.352 6.828 15.172 1 96.56 100 GLY A C 1
ATOM 767 O O . GLY A 1 100 ? -7.586 6.957 16.375 1 96.56 100 GLY A O 1
ATOM 768 N N . GLY A 1 101 ? -6.148 6.934 14.664 1 96.94 101 GLY A N 1
ATOM 769 C CA . GLY A 1 101 ? -5.012 7.305 15.5 1 96.94 101 GLY A CA 1
ATOM 770 C C . GLY A 1 101 ? -4.027 8.211 14.789 1 96.94 101 GLY A C 1
ATOM 771 O O . GLY A 1 101 ? -3.568 7.902 13.688 1 96.94 101 GLY A O 1
ATOM 772 N N . VAL A 1 102 ? -3.77 9.367 15.484 1 98.38 102 VAL A N 1
ATOM 773 C CA . VAL A 1 102 ? -2.789 10.305 14.953 1 98.38 102 VAL A CA 1
ATOM 774 C C . VAL A 1 102 ? -1.379 9.836 15.305 1 98.38 102 VAL A C 1
ATOM 776 O O . VAL A 1 102 ? -1.086 9.547 16.469 1 98.38 102 VAL A O 1
ATOM 779 N N . LEU A 1 103 ? -0.551 9.703 14.336 1 97.94 103 LEU A N 1
ATOM 780 C CA . LEU A 1 103 ? 0.839 9.305 14.523 1 97.94 103 LEU A CA 1
ATOM 781 C C . LEU A 1 103 ? 1.755 10.523 14.562 1 97.94 103 LEU A C 1
ATOM 783 O O . LEU A 1 103 ? 2.686 10.586 15.375 1 97.94 103 LEU A O 1
ATOM 787 N N . MET A 1 104 ? 1.574 11.461 13.68 1 97.81 104 MET A N 1
ATOM 788 C CA . MET A 1 104 ? 2.186 12.789 13.641 1 97.81 104 MET A CA 1
ATOM 789 C C . MET A 1 104 ? 1.128 13.875 13.461 1 97.81 104 MET A C 1
ATOM 791 O O . MET A 1 104 ? 0.537 13.992 12.383 1 97.81 104 MET A O 1
ATOM 795 N N . PRO A 1 105 ? 0.906 14.641 14.5 1 98.31 105 PRO A N 1
ATOM 796 C CA . PRO A 1 105 ? -0.105 15.688 14.352 1 98.31 105 PRO A CA 1
ATOM 797 C C . PRO A 1 105 ? 0.277 16.734 13.305 1 98.31 105 PRO A C 1
ATOM 799 O O . PRO A 1 105 ? 1.463 16.938 13.023 1 98.31 105 PRO A O 1
ATOM 802 N N . PRO A 1 106 ? -0.773 17.422 12.695 1 98.38 106 PRO A N 1
ATOM 803 C CA . PRO A 1 106 ? -0.457 18.469 11.719 1 98.38 106 PRO A CA 1
ATOM 804 C C . PRO A 1 106 ? 0.476 19.547 12.281 1 98.38 106 PRO A C 1
ATOM 806 O O . PRO A 1 106 ? 0.221 20.078 13.359 1 98.38 106 PRO A O 1
ATOM 809 N N . ASP A 1 107 ? 1.481 19.734 11.633 1 98.06 107 ASP A N 1
ATOM 810 C CA . ASP A 1 107 ? 2.459 20.734 12.047 1 98.06 107 ASP A CA 1
ATOM 811 C C . ASP A 1 107 ? 3.426 21.062 10.906 1 98.06 107 ASP A C 1
ATOM 813 O O . ASP A 1 107 ? 3.367 20.438 9.844 1 98.06 107 ASP A O 1
ATOM 817 N N . ASP A 1 108 ? 4.18 22.141 11.055 1 97.06 108 ASP A N 1
ATOM 818 C CA . ASP A 1 108 ? 5.336 22.406 10.211 1 97.06 108 ASP A CA 1
ATOM 819 C C . ASP A 1 108 ? 6.555 21.609 10.672 1 97.06 108 ASP A C 1
ATOM 821 O O . ASP A 1 108 ? 7.133 21.906 11.727 1 97.06 108 ASP A O 1
ATOM 825 N N . TYR A 1 109 ? 7.035 20.641 9.977 1 93.69 109 TYR A N 1
ATOM 826 C CA . TYR A 1 109 ? 8.117 19.766 10.406 1 93.69 109 TYR A CA 1
ATOM 827 C C . TYR A 1 109 ? 9.422 20.109 9.703 1 93.69 109 TYR A C 1
ATOM 829 O O . TYR A 1 109 ? 10.383 19.344 9.758 1 93.69 109 TYR A O 1
ATOM 837 N N . GLY A 1 110 ? 9.422 21.25 9.039 1 90.94 110 GLY A N 1
ATOM 838 C CA . GLY A 1 110 ? 10.625 21.719 8.367 1 90.94 110 GLY A CA 1
ATOM 839 C C . GLY A 1 110 ? 10.672 21.344 6.895 1 90.94 110 GLY A C 1
ATOM 840 O O . GLY A 1 110 ? 11.023 22.172 6.055 1 90.94 110 GLY A O 1
ATOM 841 N N . TRP A 1 111 ? 10.266 20.141 6.602 1 88.06 111 TRP A N 1
ATOM 842 C CA . TRP A 1 111 ? 10.266 19.688 5.211 1 88.06 111 TRP A CA 1
ATOM 843 C C . TRP A 1 111 ? 8.945 20.031 4.527 1 88.06 111 TRP A C 1
ATOM 845 O O . TRP A 1 111 ? 8.844 19.953 3.301 1 88.06 111 TRP A O 1
ATOM 855 N N . SER A 1 112 ? 7.914 20.344 5.195 1 91.38 112 SER A N 1
ATOM 856 C CA . SER A 1 112 ? 6.598 20.766 4.73 1 91.38 112 SER A CA 1
ATOM 857 C C . SER A 1 112 ? 6.004 21.828 5.652 1 91.38 112 SER A C 1
ATOM 859 O O . SER A 1 112 ? 6.164 21.766 6.871 1 91.38 112 SER A O 1
ATOM 861 N N . SER A 1 113 ? 5.289 22.75 5.035 1 95.06 113 SER A N 1
ATOM 862 C CA . SER A 1 113 ? 4.656 23.797 5.84 1 95.06 113 SER A CA 1
ATOM 863 C C . SER A 1 113 ? 3.529 23.219 6.695 1 95.06 113 SER A C 1
ATOM 865 O O . SER A 1 113 ? 3.15 23.812 7.707 1 95.06 113 SER A O 1
ATOM 867 N N . ARG A 1 114 ? 3.029 22.109 6.285 1 97.31 114 ARG A N 1
ATOM 868 C CA . ARG A 1 114 ? 2.021 21.391 7.066 1 97.31 114 ARG A CA 1
ATOM 869 C C . ARG A 1 114 ? 1.931 19.938 6.641 1 97.31 114 ARG A C 1
ATOM 871 O O . ARG A 1 114 ? 1.689 19.641 5.469 1 97.31 114 ARG A O 1
ATOM 878 N N . PHE A 1 115 ? 2.059 19.094 7.574 1 98.12 115 PHE A N 1
ATOM 879 C CA . PHE A 1 115 ? 2.078 17.656 7.348 1 98.12 115 PHE A CA 1
ATOM 880 C C . PHE A 1 115 ? 1.441 16.922 8.516 1 98.12 115 PHE A C 1
ATOM 882 O O . PHE A 1 115 ? 1.551 17.344 9.664 1 98.12 115 PHE A O 1
ATOM 889 N N . GLY A 1 116 ? 0.797 15.812 8.234 1 98.69 116 GLY A N 1
ATOM 890 C CA . GLY A 1 116 ? 0.25 14.938 9.25 1 98.69 116 GLY A CA 1
ATOM 891 C C . GLY A 1 116 ? 0.19 13.484 8.82 1 98.69 116 GLY A C 1
ATOM 892 O O . GLY A 1 116 ? 0.179 13.188 7.621 1 98.69 116 GLY A O 1
ATOM 893 N N . TRP A 1 117 ? 0.283 12.602 9.773 1 98.81 117 TRP A N 1
ATOM 894 C CA . TRP A 1 117 ? 0.243 11.156 9.578 1 98.81 117 TRP A CA 1
ATOM 895 C C . TRP A 1 117 ? -0.723 10.5 10.555 1 98.81 117 TRP A C 1
ATOM 897 O O . TRP A 1 117 ? -0.639 10.719 11.766 1 98.81 117 TRP A O 1
ATOM 907 N N . ALA A 1 118 ? -1.706 9.781 10.016 1 98.81 118 ALA A N 1
ATOM 908 C CA . ALA A 1 118 ? -2.699 9.172 10.898 1 98.81 118 ALA A CA 1
ATOM 909 C C . ALA A 1 118 ? -3.195 7.848 10.32 1 98.81 118 ALA A C 1
ATOM 911 O O . ALA A 1 118 ? -3.072 7.598 9.117 1 98.81 118 ALA A O 1
ATOM 912 N N . ASN A 1 119 ? -3.604 6.957 11.148 1 98.75 119 ASN A N 1
ATOM 913 C CA . ASN A 1 119 ? -4.434 5.82 10.758 1 98.75 119 ASN A CA 1
ATOM 914 C C . ASN A 1 119 ? -5.918 6.176 10.773 1 98.75 119 ASN A C 1
ATOM 916 O O . ASN A 1 119 ? -6.383 6.867 11.68 1 98.75 119 ASN A O 1
ATOM 920 N N . ASP A 1 120 ? -6.66 5.773 9.82 1 98.75 120 ASP A N 1
ATOM 921 C CA . ASP A 1 120 ? -8.102 6.016 9.859 1 98.75 120 ASP A CA 1
ATOM 922 C C . ASP A 1 120 ? -8.812 4.93 10.656 1 98.75 120 ASP A C 1
ATOM 924 O O . ASP A 1 120 ? -8.172 4.027 11.203 1 98.75 120 ASP A O 1
ATOM 928 N N . ARG A 1 121 ? -10.117 5.004 10.758 1 98.56 121 ARG A N 1
ATOM 929 C CA . ARG A 1 121 ? -10.906 4.125 11.617 1 98.56 121 ARG A CA 1
ATOM 930 C C . ARG A 1 121 ? -10.875 2.688 11.109 1 98.56 121 ARG A C 1
ATOM 932 O O . ARG A 1 121 ? -11.234 1.76 11.836 1 98.56 121 ARG A O 1
ATOM 939 N N . PHE A 1 122 ? -10.484 2.447 9.867 1 98.75 122 PHE A N 1
ATOM 940 C CA . PHE A 1 122 ? -10.414 1.106 9.297 1 98.75 122 PHE A CA 1
ATOM 941 C C . PHE A 1 122 ? -8.992 0.558 9.375 1 98.75 122 PHE A C 1
ATOM 943 O O . PHE A 1 122 ? -8.727 -0.568 8.945 1 98.75 122 PHE A O 1
ATOM 950 N N . GLY A 1 123 ? -8.008 1.355 9.852 1 98.44 123 GLY A N 1
ATOM 951 C CA . GLY A 1 123 ? -6.645 0.915 10.078 1 98.44 123 GLY A CA 1
ATOM 952 C C . GLY A 1 123 ? -5.691 1.33 8.977 1 98.44 123 GLY A C 1
ATOM 953 O O . GLY A 1 123 ? -4.477 1.148 9.094 1 98.44 123 GLY A O 1
ATOM 954 N N . VAL A 1 124 ? -6.168 1.886 7.906 1 98.81 124 VAL A N 1
ATOM 955 C CA . VAL A 1 124 ? -5.336 2.318 6.789 1 98.81 124 VAL A CA 1
ATOM 956 C C . VAL A 1 124 ? -4.602 3.605 7.16 1 98.81 124 VAL A C 1
ATOM 958 O O . VAL A 1 124 ? -5.188 4.512 7.754 1 98.81 124 VAL A O 1
ATOM 961 N N . SER A 1 125 ? -3.357 3.682 6.828 1 98.88 125 SER A N 1
ATOM 962 C CA . SER A 1 125 ? -2.52 4.816 7.203 1 98.88 125 SER A CA 1
ATOM 963 C C . SER A 1 125 ? -2.457 5.852 6.09 1 98.88 125 SER A C 1
ATOM 965 O O . SER A 1 125 ? -2.359 5.5 4.914 1 98.88 125 SER A O 1
ATOM 967 N N . TRP A 1 126 ? -2.441 7.121 6.477 1 98.81 126 TRP A N 1
ATOM 968 C CA . TRP A 1 126 ? -2.473 8.258 5.559 1 98.81 126 TRP A CA 1
ATOM 969 C C . TRP A 1 126 ? -1.451 9.312 5.969 1 98.81 126 TRP A C 1
ATOM 971 O O . TRP A 1 126 ? -1.373 9.688 7.141 1 98.81 126 TRP A O 1
ATOM 981 N N . GLN A 1 127 ? -0.681 9.68 5.066 1 98.75 127 GLN A N 1
ATOM 982 C CA . GLN A 1 127 ? 0.155 10.867 5.195 1 98.75 127 GLN A CA 1
ATOM 983 C C . GLN A 1 127 ? -0.367 12.008 4.324 1 98.75 127 GLN A C 1
ATOM 985 O O . GLN A 1 127 ? -0.533 11.844 3.113 1 98.75 127 GLN A O 1
ATOM 990 N N . VAL A 1 128 ? -0.678 13.094 4.91 1 98.38 128 VAL A N 1
ATOM 991 C CA . VAL A 1 128 ? -1.206 14.25 4.195 1 98.38 128 VAL A CA 1
ATOM 992 C C . VAL A 1 128 ? -0.193 15.391 4.238 1 98.38 128 VAL A C 1
ATOM 994 O O . VAL A 1 128 ? 0.271 15.781 5.312 1 98.38 128 VAL A O 1
ATOM 997 N N . ASN A 1 129 ? 0.116 15.836 3.088 1 97.94 129 ASN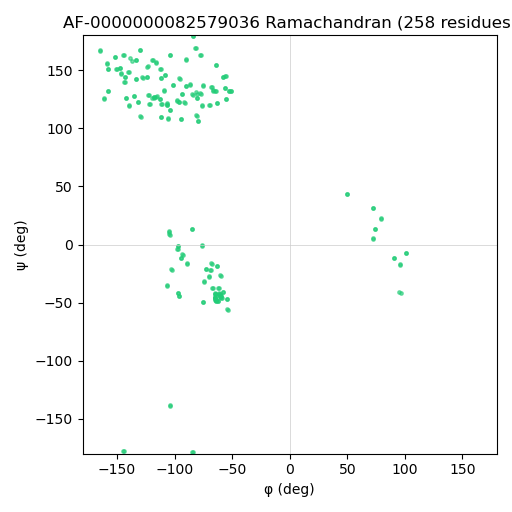 A N 1
ATOM 998 C CA . ASN A 1 129 ? 1.146 16.859 2.93 1 97.94 129 ASN A CA 1
ATOM 999 C C . ASN A 1 129 ? 0.606 18.094 2.213 1 97.94 129 ASN A C 1
ATOM 1001 O O . ASN A 1 129 ? -0.025 17.984 1.161 1 97.94 129 ASN A O 1
ATOM 1005 N N . LEU A 1 130 ? 0.831 19.234 2.799 1 96.25 130 LEU A N 1
ATOM 1006 C CA . LEU A 1 130 ? 0.524 20.484 2.096 1 96.25 130 LEU A CA 1
ATOM 1007 C C . LEU A 1 130 ? 1.624 20.828 1.098 1 96.25 130 LEU A C 1
ATOM 1009 O O . LEU A 1 130 ? 2.744 21.156 1.492 1 96.25 130 LEU A O 1
ATOM 1013 N N . ALA A 1 131 ? 1.325 20.641 -0.161 1 86.31 131 ALA A N 1
ATOM 1014 C CA . ALA A 1 131 ? 2.32 20.812 -1.215 1 86.31 131 ALA A CA 1
ATOM 1015 C C . ALA A 1 131 ? 2.271 22.234 -1.779 1 86.31 131 ALA A C 1
ATOM 1017 O O . ALA A 1 131 ? 1.229 22.891 -1.732 1 86.31 131 ALA A O 1
ATOM 1018 N N . MET B 1 1 ? -4.848 18.391 -9.047 1 66.94 1 MET B N 1
ATOM 1019 C CA . MET B 1 1 ? -5.59 17.188 -8.664 1 66.94 1 MET B CA 1
ATOM 1020 C C . MET B 1 1 ? -4.82 16.375 -7.629 1 66.94 1 MET B C 1
ATOM 1022 O O . MET B 1 1 ? -3.588 16.406 -7.598 1 66.94 1 MET B O 1
ATOM 1026 N N . THR B 1 2 ? -5.402 15.953 -6.449 1 81.94 2 THR B N 1
ATOM 1027 C CA . THR B 1 2 ? -4.797 15.172 -5.375 1 81.94 2 THR B CA 1
ATOM 1028 C C . THR B 1 2 ? -4.555 13.734 -5.828 1 81.94 2 THR B C 1
ATOM 1030 O O . THR B 1 2 ? -5.438 13.102 -6.41 1 81.94 2 THR B O 1
ATOM 1033 N N . HIS B 1 3 ? -3.338 13.297 -5.824 1 90.56 3 HIS B N 1
ATOM 1034 C CA . HIS B 1 3 ? -3.002 11.922 -6.184 1 90.56 3 HIS B CA 1
ATOM 1035 C C . HIS B 1 3 ? -2.418 11.164 -4.996 1 90.56 3 HIS B C 1
ATOM 1037 O O . HIS B 1 3 ? -1.533 11.68 -4.305 1 90.56 3 HIS B O 1
ATOM 1043 N N . ALA B 1 4 ? -2.986 10.047 -4.727 1 96.81 4 ALA B N 1
ATOM 1044 C CA . ALA B 1 4 ? -2.455 9.18 -3.678 1 96.81 4 ALA B CA 1
ATOM 1045 C C . ALA B 1 4 ? -1.288 8.344 -4.195 1 96.81 4 ALA B C 1
ATOM 1047 O O . ALA B 1 4 ? -1.386 7.723 -5.254 1 96.81 4 ALA B O 1
ATOM 1048 N N . THR B 1 5 ? -0.221 8.312 -3.506 1 98.25 5 THR B N 1
ATOM 1049 C CA . THR B 1 5 ? 0.946 7.504 -3.842 1 98.25 5 THR B CA 1
ATOM 1050 C C . THR B 1 5 ? 1.248 6.504 -2.73 1 98.25 5 THR B C 1
ATOM 1052 O O . THR B 1 5 ? 1.393 6.883 -1.567 1 98.25 5 THR B O 1
ATOM 1055 N N . PRO B 1 6 ? 1.346 5.238 -3.059 1 98.81 6 PRO B N 1
ATOM 1056 C CA . PRO B 1 6 ? 1.812 4.305 -2.031 1 98.81 6 PRO B CA 1
ATOM 1057 C C . PRO B 1 6 ? 3.168 4.695 -1.45 1 98.81 6 PRO B C 1
ATOM 1059 O O . PRO B 1 6 ? 4.07 5.09 -2.193 1 98.81 6 PRO B O 1
ATOM 1062 N N . PHE B 1 7 ? 3.236 4.621 -0.154 1 98.88 7 PHE B N 1
ATOM 1063 C CA . PHE B 1 7 ? 4.434 4.965 0.605 1 98.88 7 PHE B CA 1
ATOM 1064 C C . PHE B 1 7 ? 4.906 3.779 1.437 1 98.88 7 PHE B C 1
ATOM 1066 O O . PHE B 1 7 ? 4.152 3.244 2.25 1 98.88 7 PHE B O 1
ATOM 1073 N N . LEU B 1 8 ? 6.117 3.34 1.21 1 98.94 8 LEU B N 1
ATOM 1074 C CA . LEU B 1 8 ? 6.711 2.217 1.931 1 98.94 8 LEU B CA 1
ATOM 1075 C C . LEU B 1 8 ? 7.758 2.701 2.926 1 98.94 8 LEU B C 1
ATOM 1077 O O . LEU B 1 8 ? 8.742 3.334 2.539 1 98.94 8 LEU B O 1
ATOM 1081 N N . MET B 1 9 ? 7.539 2.412 4.137 1 98.88 9 MET B N 1
ATOM 1082 C CA . MET B 1 9 ? 8.492 2.768 5.188 1 98.88 9 MET B CA 1
ATOM 1083 C C . MET B 1 9 ? 9.25 1.538 5.676 1 98.88 9 MET B C 1
ATOM 1085 O O . MET B 1 9 ? 8.695 0.706 6.395 1 98.88 9 MET B O 1
ATOM 1089 N N . PHE B 1 10 ? 10.516 1.441 5.348 1 98.75 10 PHE B N 1
ATOM 1090 C CA . PHE B 1 10 ? 11.383 0.356 5.785 1 98.75 10 PHE B CA 1
ATOM 1091 C C . PHE B 1 10 ? 12.07 0.708 7.098 1 98.75 10 PHE B C 1
ATOM 1093 O O . PHE B 1 10 ? 12.117 1.877 7.488 1 98.75 10 PHE B O 1
ATOM 1100 N N . GLN B 1 11 ? 12.539 -0.301 7.812 1 97.69 11 GLN B N 1
ATOM 1101 C CA . GLN B 1 11 ? 13.367 -0.154 9.008 1 97.69 11 GLN B CA 1
ATOM 1102 C C . GLN B 1 11 ? 14.727 -0.814 8.82 1 97.69 11 GLN B C 1
ATOM 1104 O O . GLN B 1 11 ? 14.891 -1.672 7.949 1 97.69 11 GLN B O 1
ATOM 1109 N N . GLY B 1 12 ? 15.641 -0.397 9.594 1 96.19 12 GLY B N 1
ATOM 1110 C CA . GLY B 1 12 ? 16.953 -1.008 9.57 1 96.19 12 GLY B CA 1
ATOM 1111 C C . GLY B 1 12 ? 17.766 -0.625 8.352 1 96.19 12 GLY B C 1
ATOM 1112 O O . GLY B 1 12 ? 18.734 -1.312 7.992 1 96.19 12 GLY B O 1
ATOM 1113 N N . GLY B 1 13 ? 17.281 0.416 7.648 1 97.62 13 GLY B N 1
ATOM 1114 C CA . GLY B 1 13 ? 18.031 0.923 6.512 1 97.62 13 GLY B CA 1
ATOM 1115 C C . GLY B 1 13 ? 18 -0.008 5.312 1 97.62 13 GLY B C 1
ATOM 1116 O O . GLY B 1 13 ? 18.938 -0.049 4.527 1 97.62 13 GLY B O 1
ATOM 1117 N N . LYS B 1 14 ? 17 -0.738 5.078 1 97.88 14 LYS B N 1
ATOM 1118 C CA . LYS B 1 14 ? 16.969 -1.752 4.027 1 97.88 14 LYS B CA 1
ATOM 1119 C C . LYS B 1 14 ? 16.297 -1.217 2.766 1 97.88 14 LYS B C 1
ATOM 1121 O O . LYS B 1 14 ? 16.188 -1.93 1.767 1 97.88 14 LYS B O 1
ATOM 1126 N N . GLY B 1 15 ? 15.82 0.011 2.732 1 98.69 15 GLY B N 1
ATOM 1127 C CA . GLY B 1 15 ? 15.062 0.58 1.627 1 98.69 15 GLY B CA 1
ATOM 1128 C C . GLY B 1 15 ? 15.789 0.483 0.297 1 98.69 15 GLY B C 1
ATOM 1129 O O . GLY B 1 15 ? 15.195 0.094 -0.711 1 98.69 15 GLY B O 1
ATOM 1130 N N . GLN B 1 16 ? 17.047 0.844 0.306 1 98.81 16 GLN B N 1
ATOM 1131 C CA . GLN B 1 16 ? 17.812 0.817 -0.941 1 98.81 16 GLN B CA 1
ATOM 1132 C C . GLN B 1 16 ? 17.938 -0.607 -1.472 1 98.81 16 GLN B C 1
ATOM 1134 O O . GLN B 1 16 ? 17.766 -0.848 -2.67 1 98.81 16 GLN B O 1
ATOM 1139 N N . ALA B 1 17 ? 18.297 -1.484 -0.615 1 98.81 17 ALA B N 1
ATOM 1140 C CA . ALA B 1 17 ? 18.422 -2.881 -1.026 1 98.81 17 ALA B CA 1
ATOM 1141 C C . ALA B 1 17 ? 17.094 -3.404 -1.589 1 98.81 17 ALA B C 1
ATOM 1143 O O . ALA B 1 17 ? 17.094 -4.145 -2.576 1 98.81 17 ALA B O 1
ATOM 1144 N N . ALA B 1 18 ? 16.016 -3.039 -0.972 1 98.81 18 ALA B N 1
ATOM 1145 C CA . ALA B 1 18 ? 14.703 -3.438 -1.459 1 98.81 18 ALA B CA 1
ATOM 1146 C C . ALA B 1 18 ? 14.438 -2.877 -2.852 1 98.81 18 ALA B C 1
ATOM 1148 O O . ALA B 1 18 ? 14.047 -3.611 -3.76 1 98.81 18 ALA B O 1
ATOM 1149 N N . LEU B 1 19 ? 14.68 -1.619 -3.023 1 98.88 19 LEU B N 1
ATOM 1150 C CA . LEU B 1 19 ? 14.453 -0.985 -4.316 1 98.88 19 LEU B CA 1
ATOM 1151 C C . LEU B 1 19 ? 15.32 -1.623 -5.398 1 98.88 19 LEU B C 1
ATOM 1153 O O . LEU B 1 19 ? 14.844 -1.88 -6.508 1 98.88 19 LEU B O 1
ATOM 1157 N N . ASP B 1 20 ? 16.562 -1.87 -5.055 1 98.88 20 ASP B N 1
ATOM 1158 C CA . ASP B 1 20 ? 17.453 -2.521 -6.016 1 98.88 20 ASP B CA 1
ATOM 1159 C C . ASP B 1 20 ? 16.906 -3.891 -6.422 1 98.88 20 ASP B C 1
ATOM 1161 O O . ASP B 1 20 ? 16.922 -4.242 -7.602 1 98.88 20 ASP B O 1
ATOM 1165 N N . PHE B 1 21 ? 16.5 -4.543 -5.457 1 98.88 21 PHE B N 1
ATOM 1166 C CA . PHE B 1 21 ? 15.93 -5.863 -5.707 1 98.88 21 PHE B CA 1
ATOM 1167 C C . PHE B 1 21 ? 14.703 -5.762 -6.609 1 98.88 21 PHE B C 1
ATOM 1169 O O . PHE B 1 21 ? 14.547 -6.555 -7.543 1 98.88 21 PHE B O 1
ATOM 1176 N N . TYR B 1 22 ? 13.766 -4.809 -6.371 1 98.69 22 TYR B N 1
ATOM 1177 C CA . TYR B 1 22 ? 12.555 -4.652 -7.168 1 98.69 22 TYR B CA 1
ATOM 1178 C C . TYR B 1 22 ? 12.891 -4.266 -8.602 1 98.69 22 TYR B C 1
ATOM 1180 O O . TYR B 1 22 ? 12.297 -4.781 -9.547 1 98.69 22 TYR B O 1
ATOM 1188 N N . VAL B 1 23 ? 13.812 -3.371 -8.773 1 98.44 23 VAL B N 1
ATOM 1189 C CA . VAL B 1 23 ? 14.211 -2.932 -10.109 1 98.44 23 VAL B CA 1
ATOM 1190 C C . VAL B 1 23 ? 14.781 -4.109 -10.898 1 98.44 23 VAL B C 1
ATOM 1192 O O . VAL B 1 23 ? 14.5 -4.262 -12.086 1 98.44 23 VAL B O 1
ATOM 1195 N N . GLU B 1 24 ? 15.5 -4.941 -10.211 1 97.88 24 GLU B N 1
ATOM 1196 C CA . GLU B 1 24 ? 16.125 -6.094 -10.852 1 97.88 24 GLU B CA 1
ATOM 1197 C C . GLU B 1 24 ? 15.102 -7.176 -11.172 1 97.88 24 GLU B C 1
ATOM 1199 O O . GLU B 1 24 ? 15.211 -7.863 -12.188 1 97.88 24 GLU B O 1
ATOM 1204 N N . THR B 1 25 ? 14.109 -7.273 -10.375 1 96.94 25 THR B N 1
ATOM 1205 C CA . THR B 1 25 ? 13.289 -8.484 -10.352 1 96.94 25 THR B CA 1
ATOM 1206 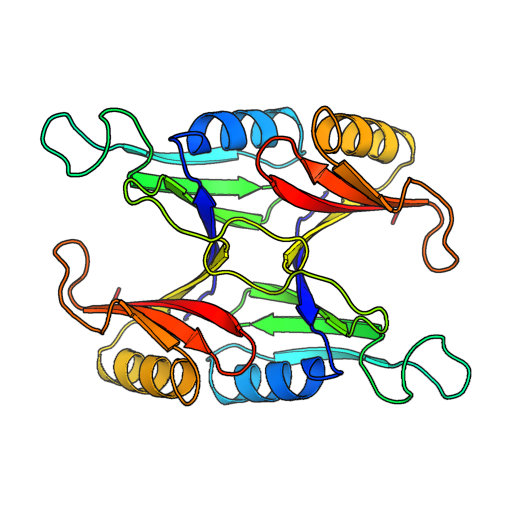C C . THR B 1 25 ? 11.93 -8.227 -11 1 96.94 25 THR B C 1
ATOM 1208 O O . THR B 1 25 ? 11.352 -9.125 -11.609 1 96.94 25 THR B O 1
ATOM 1211 N N . VAL B 1 26 ? 11.383 -7.031 -10.812 1 97.44 26 VAL B N 1
ATOM 1212 C CA . VAL B 1 26 ? 10.023 -6.727 -11.234 1 97.44 26 VAL B CA 1
ATOM 1213 C C . VAL B 1 26 ? 10.039 -5.891 -12.508 1 97.44 26 VAL B C 1
ATOM 1215 O O . VAL B 1 26 ? 10.492 -4.746 -12.5 1 97.44 26 VAL B O 1
ATOM 1218 N N . PRO B 1 27 ? 9.523 -6.445 -13.578 1 95.81 27 PRO B N 1
ATOM 1219 C CA . PRO B 1 27 ? 9.547 -5.695 -14.836 1 95.81 27 PRO B CA 1
ATOM 1220 C C . PRO B 1 27 ? 8.844 -4.348 -14.734 1 95.81 27 PRO B C 1
ATOM 1222 O O . PRO B 1 27 ? 7.82 -4.234 -14.047 1 95.81 27 PRO B O 1
ATOM 1225 N N . GLY B 1 28 ? 9.438 -3.338 -15.477 1 95.62 28 GLY B N 1
ATOM 1226 C CA . GLY B 1 28 ? 8.82 -2.021 -15.5 1 95.62 28 GLY B CA 1
ATOM 1227 C C . GLY B 1 28 ? 9.117 -1.202 -14.258 1 95.62 28 GLY B C 1
ATOM 1228 O O . GLY B 1 28 ? 8.375 -0.276 -13.922 1 95.62 28 GLY B O 1
ATOM 1229 N N . SER B 1 29 ? 10.234 -1.557 -13.547 1 98.19 29 SER B N 1
ATOM 1230 C CA . SER B 1 29 ? 10.602 -0.883 -12.305 1 98.19 29 SER B CA 1
ATOM 1231 C C . SER B 1 29 ? 11.875 -0.061 -12.484 1 98.19 29 SER B C 1
ATOM 1233 O O . SER B 1 29 ? 12.766 -0.448 -13.234 1 98.19 29 SER B O 1
ATOM 1235 N N . ARG B 1 30 ? 11.867 1.041 -11.836 1 98.75 30 ARG B N 1
ATOM 1236 C CA . ARG B 1 30 ? 13.039 1.908 -11.852 1 98.75 30 ARG B CA 1
ATOM 1237 C C . ARG B 1 30 ? 13.039 2.852 -10.648 1 98.75 30 ARG B C 1
ATOM 1239 O O . ARG B 1 30 ? 11.977 3.18 -10.109 1 98.75 30 ARG B O 1
ATOM 1246 N N . ILE B 1 31 ? 14.195 3.299 -10.297 1 98.81 31 ILE B N 1
ATOM 1247 C CA . ILE B 1 31 ? 14.336 4.352 -9.297 1 98.81 31 ILE B CA 1
ATOM 1248 C C . ILE B 1 31 ? 14.406 5.711 -9.984 1 98.81 31 ILE B C 1
ATOM 1250 O O . ILE B 1 31 ? 15.164 5.895 -10.938 1 98.81 31 ILE B O 1
ATOM 1254 N N . GLU B 1 32 ? 13.609 6.59 -9.523 1 98.88 32 GLU B N 1
ATOM 1255 C CA . GLU B 1 32 ? 13.578 7.902 -10.164 1 98.88 32 GLU B CA 1
ATOM 1256 C C . GLU B 1 32 ? 14.453 8.898 -9.414 1 98.88 32 GLU B C 1
ATOM 1258 O O . GLU B 1 32 ? 15.109 9.742 -10.031 1 98.88 32 GLU B O 1
ATOM 1263 N N . SER B 1 33 ? 14.438 8.898 -8.102 1 98.88 33 SER B N 1
ATOM 1264 C CA . SER B 1 33 ? 15.258 9.781 -7.277 1 98.88 33 SER B CA 1
ATOM 1265 C C . SER B 1 33 ? 15.438 9.211 -5.875 1 98.88 33 SER B C 1
ATOM 1267 O O . SER B 1 33 ? 14.586 8.461 -5.391 1 98.88 33 SER B O 1
ATOM 1269 N N . VAL B 1 34 ? 16.516 9.531 -5.277 1 98.69 34 VAL B N 1
ATOM 1270 C CA . VAL B 1 34 ? 16.812 9.141 -3.902 1 98.69 34 VAL B CA 1
ATOM 1271 C C . VAL B 1 34 ? 17.484 10.297 -3.164 1 98.69 34 VAL B C 1
ATOM 1273 O O . VAL B 1 34 ? 18.516 10.812 -3.609 1 98.69 34 VAL B O 1
ATOM 1276 N N . GLU B 1 35 ? 16.859 10.711 -2.189 1 98.19 35 GLU B N 1
ATOM 1277 C CA . GLU B 1 35 ? 17.469 11.594 -1.2 1 98.19 35 GLU B CA 1
ATOM 1278 C C . GLU B 1 35 ? 17.875 10.828 0.052 1 98.19 35 GLU B C 1
ATOM 1280 O O . GLU B 1 35 ? 17.109 10.023 0.575 1 98.19 35 GLU B O 1
ATOM 1285 N N . ARG B 1 36 ? 19.062 11.117 0.596 1 98.31 36 ARG B N 1
ATOM 1286 C CA . ARG B 1 36 ? 19.609 10.336 1.709 1 98.31 36 ARG B CA 1
ATOM 1287 C C . ARG B 1 36 ? 19.906 11.234 2.904 1 98.31 36 ARG B C 1
ATOM 1289 O O . ARG B 1 36 ? 20.141 12.43 2.744 1 98.31 36 ARG B O 1
ATOM 1296 N N . PHE B 1 37 ? 19.859 10.602 4.066 1 97.38 37 PHE B N 1
ATOM 1297 C CA . PHE B 1 37 ? 20.297 11.312 5.262 1 97.38 37 PHE B CA 1
ATOM 1298 C C . PHE B 1 37 ? 21.781 11.625 5.18 1 97.38 37 PHE B C 1
ATOM 1300 O O . PHE B 1 37 ? 22.594 10.781 4.777 1 97.38 37 PHE B O 1
ATOM 1307 N N . GLY B 1 38 ? 22.078 12.867 5.473 1 96.44 38 GLY B N 1
ATOM 1308 C CA . GLY B 1 38 ? 23.484 13.266 5.582 1 96.44 38 GLY B CA 1
ATOM 1309 C C . GLY B 1 38 ? 24.078 12.977 6.945 1 96.44 38 GLY B C 1
ATOM 1310 O O . GLY B 1 38 ? 23.406 12.43 7.82 1 96.44 38 GLY B O 1
ATOM 1311 N N . PRO B 1 39 ? 25.344 13.328 7.031 1 95.88 39 PRO B N 1
ATOM 1312 C CA . PRO B 1 39 ? 26.062 13.062 8.289 1 95.88 39 PRO B CA 1
ATOM 1313 C C . PRO B 1 39 ? 25.422 13.766 9.484 1 95.88 39 PRO B C 1
ATOM 1315 O O . PRO B 1 39 ? 25.516 13.273 10.609 1 95.88 39 PRO B O 1
ATOM 1318 N N . ASP B 1 40 ? 24.75 14.844 9.336 1 93.75 40 ASP B N 1
ATOM 1319 C CA . ASP B 1 40 ? 24.172 15.617 10.43 1 93.75 40 ASP B CA 1
ATOM 1320 C C . ASP B 1 40 ? 22.656 15.406 10.516 1 93.75 40 ASP B C 1
ATOM 1322 O O . ASP B 1 40 ? 21.969 16.156 11.211 1 93.75 40 ASP B O 1
ATOM 1326 N N . GLY B 1 41 ? 22.188 14.469 9.758 1 92.19 41 GLY B N 1
ATOM 1327 C CA . GLY B 1 41 ? 20.75 14.211 9.766 1 92.19 41 GLY B CA 1
ATOM 1328 C C . GLY B 1 41 ? 20.312 13.328 10.922 1 92.19 41 GLY B C 1
ATOM 1329 O O . GLY B 1 41 ? 21.156 12.766 11.633 1 92.19 41 GLY B O 1
ATOM 1330 N N . PRO B 1 42 ? 19.047 13.211 11.156 1 91.81 42 PRO B N 1
ATOM 1331 C CA . PRO B 1 42 ? 18.516 12.438 12.281 1 91.81 42 PRO B CA 1
ATOM 1332 C C . PRO B 1 42 ? 18.656 10.93 12.07 1 91.81 42 PRO B C 1
ATOM 1334 O O . PRO B 1 42 ? 18.641 10.164 13.039 1 91.81 42 PRO B O 1
ATOM 1337 N N . GLY B 1 43 ? 18.797 10.523 10.812 1 94.62 43 GLY B N 1
ATOM 1338 C CA . GLY B 1 43 ? 18.953 9.109 10.508 1 94.62 43 GLY B CA 1
ATOM 1339 C C . GLY B 1 43 ? 20.375 8.727 10.164 1 94.62 43 GLY B C 1
ATOM 1340 O O . GLY B 1 43 ? 21.219 9.594 9.922 1 94.62 43 GLY B O 1
ATOM 1341 N N . PRO B 1 44 ? 20.641 7.359 10.234 1 96.69 44 PRO B N 1
ATOM 1342 C CA . PRO B 1 44 ? 21.984 6.922 9.836 1 96.69 44 PRO B CA 1
ATOM 1343 C C . PRO B 1 44 ? 22.391 7.434 8.461 1 96.69 44 PRO B C 1
ATOM 1345 O O . PRO B 1 44 ? 21.594 7.391 7.52 1 96.69 44 PRO B O 1
ATOM 1348 N N . GLU B 1 45 ? 23.516 7.926 8.43 1 97.25 45 GLU B N 1
ATOM 1349 C CA . GLU B 1 45 ? 24.047 8.461 7.172 1 97.25 45 GLU B CA 1
ATOM 1350 C C . GLU B 1 45 ? 23.922 7.438 6.047 1 97.25 45 GLU B C 1
ATOM 1352 O O . GLU B 1 45 ? 24.234 6.258 6.238 1 97.25 45 GLU B O 1
ATOM 1357 N N . GLY B 1 46 ? 23.391 7.914 4.848 1 97.94 46 GLY B N 1
ATOM 1358 C CA . GLY B 1 46 ? 23.359 7.066 3.67 1 97.94 46 GLY B CA 1
ATOM 1359 C C . GLY B 1 46 ? 22.031 6.355 3.482 1 97.94 46 GLY B C 1
ATOM 1360 O O . GLY B 1 46 ? 21.734 5.848 2.398 1 97.94 46 GLY B O 1
ATOM 1361 N N . THR B 1 47 ? 21.234 6.312 4.559 1 98.31 47 THR B N 1
ATOM 1362 C CA . THR B 1 47 ? 19.922 5.691 4.426 1 98.31 47 THR B CA 1
ATOM 1363 C C . THR B 1 47 ? 18.953 6.637 3.738 1 98.31 47 THR B C 1
ATOM 1365 O O . THR B 1 47 ? 19.234 7.828 3.586 1 98.31 47 THR B O 1
ATOM 1368 N N . ILE B 1 48 ? 17.891 6.137 3.254 1 98.56 48 ILE B N 1
ATOM 1369 C CA . ILE B 1 48 ? 16.969 6.883 2.408 1 98.56 48 ILE B CA 1
ATOM 1370 C C . ILE B 1 48 ? 16.141 7.84 3.266 1 98.56 48 ILE B C 1
ATOM 1372 O O . ILE B 1 48 ? 15.414 7.406 4.164 1 98.56 48 ILE B O 1
ATOM 1376 N N . LEU B 1 49 ? 16.25 9.094 2.992 1 97.62 49 LEU B N 1
ATOM 1377 C CA . LEU B 1 49 ? 15.32 10.086 3.514 1 97.62 49 LEU B CA 1
ATOM 1378 C C . LEU B 1 49 ? 13.992 10.023 2.768 1 97.62 49 LEU B C 1
ATOM 1380 O O . LEU B 1 49 ? 12.93 9.961 3.389 1 97.62 49 LEU B O 1
ATOM 1384 N N . ARG B 1 50 ? 14.133 10.039 1.448 1 98.12 50 ARG B N 1
ATOM 1385 C CA . ARG B 1 50 ? 12.984 9.891 0.562 1 98.12 50 ARG B CA 1
ATOM 1386 C C . ARG B 1 50 ? 13.414 9.398 -0.814 1 98.12 50 ARG B C 1
ATOM 1388 O O . ARG B 1 50 ? 14.359 9.922 -1.406 1 98.12 50 ARG B O 1
ATOM 1395 N N . ALA B 1 51 ? 12.766 8.43 -1.319 1 98.88 51 ALA B N 1
ATOM 1396 C CA . ALA B 1 51 ? 12.984 7.961 -2.686 1 98.88 51 ALA B CA 1
ATOM 1397 C C . ALA B 1 51 ? 11.672 7.895 -3.461 1 98.88 51 ALA B C 1
ATOM 1399 O O . ALA B 1 51 ? 10.609 7.656 -2.879 1 98.88 51 ALA B O 1
ATOM 1400 N N . HIS B 1 52 ? 11.719 8.203 -4.684 1 98.75 52 HIS B N 1
ATOM 1401 C CA . HIS B 1 52 ? 10.648 7.957 -5.641 1 98.75 52 HIS B CA 1
ATOM 1402 C C . HIS B 1 52 ? 11.031 6.855 -6.625 1 98.75 52 HIS B C 1
ATOM 1404 O O . HIS B 1 52 ? 12.148 6.844 -7.148 1 98.75 52 HIS B O 1
ATOM 1410 N N . ALA B 1 53 ? 10.164 5.98 -6.801 1 98.88 53 ALA B N 1
ATOM 1411 C CA . ALA B 1 53 ? 10.406 4.879 -7.73 1 98.88 53 ALA B CA 1
ATOM 1412 C C . ALA B 1 53 ? 9.125 4.488 -8.461 1 98.88 53 ALA B C 1
ATOM 1414 O O . ALA B 1 53 ? 8.039 4.961 -8.117 1 98.88 53 ALA B O 1
ATOM 1415 N N . VAL B 1 54 ? 9.25 3.781 -9.523 1 98.62 54 VAL B N 1
ATOM 1416 C CA . VAL B 1 54 ? 8.18 3.066 -10.203 1 98.62 54 VAL B CA 1
ATOM 1417 C C . VAL B 1 54 ? 8.391 1.56 -10.07 1 98.62 54 VAL B C 1
ATOM 1419 O O . VAL B 1 54 ? 9.461 1.045 -10.398 1 98.62 54 VAL B O 1
ATOM 1422 N N . ILE B 1 55 ? 7.434 0.882 -9.492 1 98.31 55 ILE B N 1
ATOM 1423 C CA . ILE B 1 55 ? 7.461 -0.572 -9.383 1 98.31 55 ILE B CA 1
ATOM 1424 C C . ILE B 1 55 ? 6.363 -1.175 -10.258 1 98.31 55 ILE B C 1
ATOM 1426 O O . ILE B 1 55 ? 5.176 -1.045 -9.953 1 98.31 55 ILE B O 1
ATOM 1430 N N . ALA B 1 56 ? 6.812 -1.834 -11.367 1 97.06 56 ALA B N 1
ATOM 1431 C CA . ALA B 1 56 ? 5.875 -2.379 -12.352 1 97.06 56 ALA B CA 1
ATOM 1432 C C . ALA B 1 56 ? 4.852 -1.328 -12.773 1 97.06 56 ALA B C 1
ATOM 1434 O O . ALA B 1 56 ? 3.643 -1.57 -12.711 1 97.06 56 ALA B O 1
ATOM 1435 N N . GLY B 1 57 ? 5.297 -0.131 -13.008 1 96.56 57 GLY B N 1
ATOM 1436 C CA . GLY B 1 57 ? 4.453 0.936 -13.523 1 96.56 57 GLY B CA 1
ATOM 1437 C C . GLY B 1 57 ? 3.797 1.755 -12.422 1 96.56 57 GLY B C 1
ATOM 1438 O O . GLY B 1 57 ? 3.236 2.82 -12.688 1 96.56 57 GLY B O 1
ATOM 1439 N N . GLN B 1 58 ? 3.826 1.342 -11.188 1 97.81 58 GLN B N 1
ATOM 1440 C CA . GLN B 1 58 ? 3.219 2.008 -10.039 1 97.81 58 GLN B CA 1
ATOM 1441 C C . GLN B 1 58 ? 4.203 2.963 -9.375 1 97.81 58 GLN B C 1
ATOM 1443 O O . GLN B 1 58 ? 5.281 2.551 -8.945 1 97.81 58 GLN B O 1
ATOM 1448 N N . LYS B 1 59 ? 3.887 4.199 -9.273 1 98.25 59 LYS B N 1
ATOM 1449 C CA . LYS B 1 59 ? 4.703 5.141 -8.516 1 98.25 59 LYS B CA 1
ATOM 1450 C C . LYS B 1 59 ? 4.652 4.828 -7.02 1 98.25 59 LYS B C 1
ATOM 1452 O O . LYS B 1 59 ? 3.586 4.543 -6.473 1 98.25 59 LYS B O 1
ATOM 1457 N N . VAL B 1 60 ? 5.863 4.875 -6.395 1 98.75 60 VAL B N 1
ATOM 1458 C CA . VAL B 1 60 ? 5.957 4.609 -4.965 1 98.75 60 VAL B CA 1
ATOM 1459 C C . VAL B 1 60 ? 6.957 5.574 -4.324 1 98.75 60 VAL B C 1
ATOM 1461 O O . VAL B 1 60 ? 7.879 6.055 -4.992 1 98.75 60 VAL B O 1
ATOM 1464 N N . MET B 1 61 ? 6.66 5.871 -3.109 1 98.88 61 MET B N 1
ATOM 1465 C CA . MET B 1 61 ? 7.637 6.559 -2.271 1 98.88 61 MET B CA 1
ATOM 1466 C C . MET B 1 61 ? 8.203 5.621 -1.211 1 98.88 61 MET B C 1
ATOM 1468 O O . MET B 1 61 ? 7.5 4.734 -0.725 1 98.88 61 MET B O 1
ATOM 1472 N N . VAL B 1 62 ? 9.453 5.816 -0.898 1 98.88 62 VAL B N 1
ATOM 1473 C CA . VAL B 1 62 ? 10.133 4.934 0.047 1 98.88 62 VAL B CA 1
ATOM 1474 C C . VAL B 1 62 ? 10.906 5.766 1.067 1 98.88 62 VAL B C 1
ATOM 1476 O O . VAL B 1 62 ? 11.516 6.777 0.718 1 98.88 62 VAL B O 1
ATOM 1479 N N . HIS B 1 63 ? 10.898 5.332 2.199 1 98.56 63 HIS B N 1
ATOM 1480 C CA . HIS B 1 63 ? 11.586 5.984 3.303 1 98.56 63 HIS B CA 1
ATOM 1481 C C . HIS B 1 63 ? 12.18 4.957 4.262 1 98.56 63 HIS B C 1
ATOM 1483 O O . HIS B 1 63 ? 11.562 3.932 4.543 1 98.56 63 HIS B O 1
ATOM 1489 N N . ASP B 1 64 ? 13.43 5.211 4.789 1 98.5 64 ASP B N 1
ATOM 1490 C CA . ASP B 1 64 ? 14.008 4.449 5.891 1 98.5 64 ASP B CA 1
ATOM 1491 C C . ASP B 1 64 ? 13.742 5.137 7.23 1 98.5 64 ASP B C 1
ATOM 1493 O O . ASP B 1 64 ? 14.344 6.172 7.527 1 98.5 64 ASP B O 1
ATOM 1497 N N . SER B 1 65 ? 12.891 4.547 7.961 1 97.75 65 SER B N 1
ATOM 1498 C CA . SER B 1 65 ? 12.688 5.125 9.289 1 97.75 65 SER B CA 1
ATOM 1499 C C . SER B 1 65 ? 13.93 4.973 10.156 1 97.75 65 SER B C 1
ATOM 1501 O O . SER B 1 65 ? 14.5 3.883 10.25 1 97.75 65 SER B O 1
ATOM 1503 N N . PHE B 1 66 ? 14.312 6.012 10.773 1 96.12 66 PHE B N 1
ATOM 1504 C CA . PHE B 1 66 ? 15.43 5.957 11.711 1 96.12 66 PHE B CA 1
ATOM 1505 C C . PHE B 1 66 ? 14.93 5.746 13.141 1 96.12 66 PHE B C 1
ATOM 1507 O O . PHE B 1 66 ? 15.727 5.531 14.055 1 96.12 66 PHE B O 1
ATOM 1514 N N . ILE B 1 67 ? 13.641 5.879 13.344 1 94.38 67 ILE B N 1
ATOM 1515 C CA . ILE B 1 67 ? 12.977 5.527 14.594 1 94.38 67 ILE B CA 1
ATOM 1516 C C . ILE B 1 67 ? 12.523 4.066 14.547 1 94.38 67 ILE B C 1
ATOM 1518 O O . ILE B 1 67 ? 11.984 3.609 13.539 1 94.38 67 ILE B O 1
ATOM 1522 N N . ALA B 1 68 ? 12.766 3.365 15.664 1 94.69 68 ALA B N 1
ATOM 1523 C CA . ALA B 1 68 ? 12.305 1.981 15.727 1 94.69 68 ALA B CA 1
ATOM 1524 C C . ALA B 1 68 ? 10.805 1.916 16 1 94.69 68 ALA B C 1
ATOM 1526 O O . ALA B 1 68 ? 10.297 2.625 16.875 1 94.69 68 ALA B O 1
ATOM 1527 N N . HIS B 1 69 ? 10.125 1.155 15.227 1 96.69 69 HIS B N 1
ATOM 1528 C CA . HIS B 1 69 ? 8.688 0.976 15.398 1 96.69 69 HIS B CA 1
ATOM 1529 C C . HIS B 1 69 ? 8.359 -0.446 15.844 1 96.69 69 HIS B C 1
ATOM 1531 O O . HIS B 1 69 ? 9.047 -1.395 15.461 1 96.69 69 HIS B O 1
ATOM 1537 N N . GLY B 1 70 ? 7.262 -0.614 16.594 1 96.81 70 GLY B N 1
ATOM 1538 C CA . GLY B 1 70 ? 6.789 -1.922 17.016 1 96.81 70 GLY B CA 1
ATOM 1539 C C . GLY B 1 70 ? 5.926 -2.613 15.984 1 96.81 70 GLY B C 1
ATOM 1540 O O . GLY B 1 70 ? 5.156 -3.518 16.312 1 96.81 70 GLY B O 1
ATOM 1541 N N . PHE B 1 71 ? 5.93 -2.133 14.82 1 97.5 71 PHE B N 1
ATOM 1542 C CA . PHE B 1 71 ? 5.176 -2.697 13.711 1 97.5 71 PHE B CA 1
ATOM 1543 C C . PHE B 1 71 ? 6.047 -2.793 12.461 1 97.5 71 PHE B C 1
ATOM 1545 O O . PHE B 1 71 ? 7.094 -2.152 12.375 1 97.5 71 PHE B O 1
ATOM 1552 N N . ASP B 1 72 ? 5.691 -3.623 11.562 1 98.12 72 ASP B N 1
ATOM 1553 C CA . ASP B 1 72 ? 6.324 -3.779 10.258 1 98.12 72 ASP B CA 1
ATOM 1554 C C . ASP B 1 72 ? 5.289 -4.109 9.18 1 98.12 72 ASP B C 1
ATOM 1556 O O . ASP B 1 72 ? 4.086 -4.09 9.445 1 98.12 72 ASP B O 1
ATOM 1560 N N . PHE B 1 73 ? 5.758 -4.324 7.961 1 98.62 73 PHE 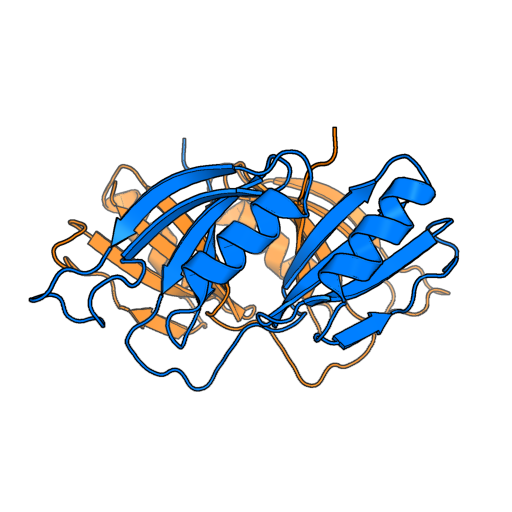B N 1
ATOM 1561 C CA . PHE B 1 73 ? 4.816 -4.68 6.91 1 98.62 73 PHE B CA 1
ATOM 1562 C C . PHE B 1 73 ? 4.008 -5.914 7.301 1 98.62 73 PHE B C 1
ATOM 1564 O O . PHE B 1 73 ? 4.52 -6.809 7.977 1 98.62 73 PHE B O 1
ATOM 1571 N N . THR B 1 74 ? 2.807 -5.961 6.922 1 98.62 74 THR B N 1
ATOM 1572 C CA . THR B 1 74 ? 1.954 -7.145 7.004 1 98.62 74 THR B CA 1
ATOM 1573 C C . THR B 1 74 ? 1.271 -7.414 5.668 1 98.62 74 THR B C 1
ATOM 1575 O O . THR B 1 74 ? 1.201 -6.531 4.809 1 98.62 74 THR B O 1
ATOM 1578 N N . PRO B 1 75 ? 0.689 -8.578 5.539 1 98.44 75 PRO B N 1
ATOM 1579 C CA . PRO B 1 75 ? 0.05 -8.922 4.266 1 98.44 75 PRO B CA 1
ATOM 1580 C C . PRO B 1 75 ? -1.292 -8.219 4.07 1 98.44 75 PRO B C 1
ATOM 1582 O O . PRO B 1 75 ? -1.928 -8.375 3.025 1 98.44 75 PRO B O 1
ATOM 1585 N N . SER B 1 76 ? -1.717 -7.43 5.031 1 98.75 76 SER B N 1
ATOM 1586 C CA . SER B 1 76 ? -2.979 -6.715 4.867 1 98.75 76 SER B CA 1
ATOM 1587 C C . SER B 1 76 ? -2.914 -5.734 3.703 1 98.75 76 SER B C 1
ATOM 1589 O O . SER B 1 76 ? -3.947 -5.273 3.213 1 98.75 76 SER B O 1
ATOM 1591 N N . TRP B 1 77 ? -1.76 -5.391 3.293 1 98.69 77 TRP B N 1
ATOM 1592 C CA . TRP B 1 77 ? -1.49 -4.711 2.029 1 98.69 77 TRP B CA 1
ATOM 1593 C C . TRP B 1 77 ? -0.485 -5.496 1.193 1 98.69 77 TRP B C 1
ATOM 1595 O O . TRP B 1 77 ? 0.474 -6.059 1.73 1 98.69 77 TRP B O 1
ATOM 1605 N N . SER B 1 78 ? -0.668 -5.488 -0.134 1 98.88 78 SER B N 1
ATOM 1606 C CA . SER B 1 78 ? 0.26 -6.129 -1.061 1 98.88 78 SER B CA 1
ATOM 1607 C C . SER B 1 78 ? 0.242 -5.445 -2.422 1 98.88 78 SER B C 1
ATOM 1609 O O . SER B 1 78 ? -0.646 -4.637 -2.707 1 98.88 78 SER B O 1
ATOM 1611 N N . PHE B 1 79 ? 1.229 -5.648 -3.207 1 98.81 79 PHE B N 1
ATOM 1612 C CA . PHE B 1 79 ? 1.148 -5.379 -4.641 1 98.81 79 PHE B CA 1
ATOM 1613 C C . PHE B 1 79 ? 0.547 -6.566 -5.379 1 98.81 79 PHE B C 1
ATOM 1615 O O . PHE B 1 79 ? 0.975 -7.707 -5.184 1 98.81 79 PHE B O 1
ATOM 1622 N N . PHE B 1 80 ? -0.415 -6.301 -6.16 1 98.69 80 PHE B N 1
ATOM 1623 C CA . PHE B 1 80 ? -1.005 -7.301 -7.043 1 98.69 80 PHE B CA 1
ATOM 1624 C C . PHE B 1 80 ? -0.432 -7.184 -8.453 1 98.69 80 PHE B C 1
ATOM 1626 O O . PHE B 1 80 ? -0.519 -6.125 -9.078 1 98.69 80 PHE B O 1
ATOM 1633 N N . LEU B 1 81 ? 0.125 -8.219 -9.008 1 97.94 81 LEU B N 1
ATOM 1634 C CA . LEU B 1 81 ? 0.762 -8.242 -10.32 1 97.94 81 LEU B CA 1
ATOM 1635 C C . LEU B 1 81 ? 0.041 -9.203 -11.258 1 97.94 81 LEU B C 1
ATOM 1637 O O . LEU B 1 81 ? -0.128 -10.383 -10.938 1 97.94 81 LEU B O 1
ATOM 1641 N N . ASP B 1 82 ? -0.312 -8.672 -12.375 1 95.88 82 ASP B N 1
ATOM 1642 C CA . ASP B 1 82 ? -0.769 -9.523 -13.469 1 95.88 82 ASP B CA 1
ATOM 1643 C C . ASP B 1 82 ? 0.371 -9.836 -14.438 1 95.88 82 ASP B C 1
ATOM 1645 O O . ASP B 1 82 ? 1.026 -8.922 -14.945 1 95.88 82 ASP B O 1
ATOM 1649 N N . VAL B 1 83 ? 0.559 -11.094 -14.57 1 94.75 83 VAL B N 1
ATOM 1650 C CA . VAL B 1 83 ? 1.584 -11.492 -15.531 1 94.75 83 VAL B CA 1
ATOM 1651 C C . VAL B 1 83 ? 0.946 -12.281 -16.672 1 94.75 83 VAL B C 1
ATOM 1653 O O . VAL B 1 83 ? -0.105 -12.898 -16.5 1 94.75 83 VAL B O 1
ATOM 1656 N N . LYS B 1 84 ? 1.587 -12.32 -17.891 1 91.19 84 LYS B N 1
ATOM 1657 C C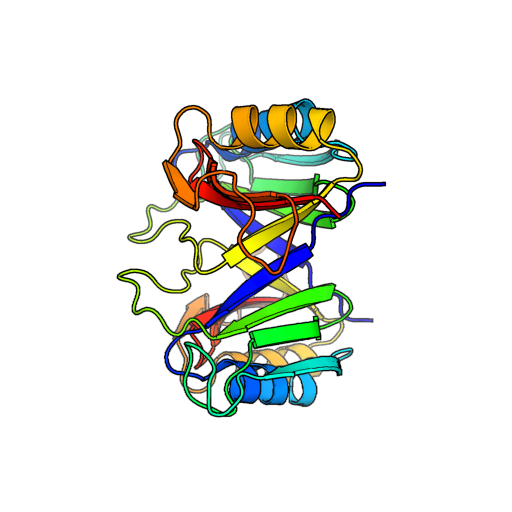A . LYS B 1 84 ? 0.905 -12.781 -19.109 1 91.19 84 LYS B CA 1
ATOM 1658 C C . LYS B 1 84 ? 1.33 -14.203 -19.469 1 91.19 84 LYS B C 1
ATOM 1660 O O . LYS B 1 84 ? 0.672 -14.867 -20.266 1 91.19 84 LYS B O 1
ATOM 1665 N N . ASP B 1 85 ? 2.398 -14.641 -19.031 1 92 85 ASP B N 1
ATOM 1666 C CA . ASP B 1 85 ? 2.768 -16.016 -19.375 1 92 85 ASP B CA 1
ATOM 1667 C C . ASP B 1 85 ? 3.33 -16.75 -18.172 1 92 85 ASP B C 1
ATOM 1669 O O . ASP B 1 85 ? 3.844 -16.141 -17.234 1 92 85 ASP B O 1
ATOM 1673 N N . ARG B 1 86 ? 3.273 -18.031 -18.219 1 95.44 86 ARG B N 1
ATOM 1674 C CA . ARG B 1 86 ? 3.572 -18.922 -17.109 1 95.44 86 ARG B CA 1
ATOM 1675 C C . ARG B 1 86 ? 5.047 -18.844 -16.734 1 95.44 86 ARG B C 1
ATOM 1677 O O . ARG B 1 86 ? 5.391 -18.906 -15.547 1 95.44 86 ARG B O 1
ATOM 1684 N N . ALA B 1 87 ? 5.887 -18.719 -17.688 1 96.25 87 ALA B N 1
ATOM 1685 C CA . ALA B 1 87 ? 7.316 -18.641 -17.406 1 96.25 87 ALA B CA 1
ATOM 1686 C C . ALA B 1 87 ? 7.645 -17.375 -16.609 1 96.25 87 ALA B C 1
ATOM 1688 O O . ALA B 1 87 ? 8.414 -17.422 -15.648 1 96.25 87 ALA B O 1
ATOM 1689 N N . ALA B 1 88 ? 7.098 -16.281 -17.016 1 94.5 88 ALA B N 1
ATOM 1690 C CA . ALA B 1 88 ? 7.27 -15.023 -16.297 1 94.5 88 ALA B CA 1
ATOM 1691 C C . ALA B 1 88 ? 6.711 -15.133 -14.875 1 94.5 88 ALA B C 1
ATOM 1693 O O . ALA B 1 88 ? 7.328 -14.648 -13.922 1 94.5 88 ALA B O 1
ATOM 1694 N N . PHE B 1 89 ? 5.566 -15.727 -14.75 1 97.12 89 PHE B N 1
ATOM 1695 C CA . PHE B 1 89 ? 4.965 -15.969 -13.445 1 97.12 89 PHE B CA 1
ATOM 1696 C C . PHE B 1 89 ? 5.93 -16.703 -12.531 1 97.12 89 PHE B C 1
ATOM 1698 O O . PHE B 1 89 ? 6.211 -16.266 -11.422 1 97.12 89 PHE B O 1
ATOM 1705 N N . ASP B 1 90 ? 6.395 -17.844 -12.977 1 97.62 90 ASP B N 1
ATOM 1706 C CA . ASP B 1 90 ? 7.211 -18.719 -12.148 1 97.62 90 ASP B CA 1
ATOM 1707 C C . ASP B 1 90 ? 8.508 -18.031 -11.727 1 97.62 90 ASP B C 1
ATOM 1709 O O . ASP B 1 90 ? 8.93 -18.141 -10.578 1 97.62 90 ASP B O 1
ATOM 1713 N N . ARG B 1 91 ? 9.141 -17.312 -12.648 1 96.81 91 ARG B N 1
ATOM 1714 C CA . ARG B 1 91 ? 10.375 -16.594 -12.352 1 96.81 91 ARG B CA 1
ATOM 1715 C C . ARG B 1 91 ? 10.133 -15.508 -11.312 1 96.81 91 ARG B C 1
ATOM 1717 O O . ARG B 1 91 ? 10.898 -15.391 -10.344 1 96.81 91 ARG B O 1
ATOM 1724 N N . LEU B 1 92 ? 9.117 -14.766 -11.57 1 97.69 92 LEU B N 1
ATOM 1725 C CA . LEU B 1 92 ? 8.82 -13.641 -10.688 1 97.69 92 LEU B CA 1
ATOM 1726 C C . LEU B 1 92 ? 8.453 -14.125 -9.289 1 97.69 92 LEU B C 1
ATOM 1728 O O . LEU B 1 92 ? 8.969 -13.617 -8.297 1 97.69 92 LEU B O 1
ATOM 1732 N N . PHE B 1 93 ? 7.617 -15.109 -9.195 1 98.44 93 PHE B N 1
ATOM 1733 C CA . PHE B 1 93 ? 7.188 -15.617 -7.898 1 98.44 93 PHE B CA 1
ATOM 1734 C C . PHE B 1 93 ? 8.359 -16.234 -7.141 1 98.44 93 PHE B C 1
ATOM 1736 O O . PHE B 1 93 ? 8.492 -16.031 -5.934 1 98.44 93 PHE B O 1
ATOM 1743 N N . ALA B 1 94 ? 9.156 -16.969 -7.832 1 98.38 94 ALA B N 1
ATOM 1744 C CA . ALA B 1 94 ? 10.328 -17.562 -7.207 1 98.38 94 ALA B CA 1
ATOM 1745 C C . ALA B 1 94 ? 11.25 -16.5 -6.617 1 98.38 94 ALA B C 1
ATOM 1747 O O . ALA B 1 94 ? 11.75 -16.656 -5.496 1 98.38 94 ALA B O 1
ATOM 1748 N N . ALA B 1 95 ? 11.492 -15.508 -7.34 1 98.25 95 ALA B N 1
ATOM 1749 C CA . ALA B 1 95 ? 12.375 -14.438 -6.883 1 98.25 95 ALA B CA 1
ATOM 1750 C C . ALA B 1 95 ? 11.773 -13.711 -5.684 1 98.25 95 ALA B C 1
ATOM 1752 O O . ALA B 1 95 ? 12.461 -13.492 -4.68 1 98.25 95 ALA B O 1
ATOM 1753 N N . LEU B 1 96 ? 10.484 -13.336 -5.746 1 98.38 96 LEU B N 1
ATOM 1754 C CA . LEU B 1 96 ? 9.828 -12.531 -4.715 1 98.38 96 LEU B CA 1
ATOM 1755 C C . LEU B 1 96 ? 9.648 -13.336 -3.434 1 98.38 96 LEU B C 1
ATOM 1757 O O . LEU B 1 96 ? 9.648 -12.773 -2.338 1 98.38 96 LEU B O 1
ATOM 1761 N N . SER B 1 97 ? 9.555 -14.609 -3.57 1 98.56 97 SER B N 1
ATOM 1762 C CA . SER B 1 97 ? 9.289 -15.438 -2.398 1 98.56 97 SER B CA 1
ATOM 1763 C C . SER B 1 97 ? 10.578 -15.961 -1.782 1 98.56 97 SER B C 1
ATOM 1765 O O . SER B 1 97 ? 10.578 -16.484 -0.665 1 98.56 97 SER B O 1
ATOM 1767 N N . ALA B 1 98 ? 11.719 -15.719 -2.531 1 97.31 98 ALA B N 1
ATOM 1768 C CA . ALA B 1 98 ? 13.008 -16.219 -2.047 1 97.31 98 ALA B CA 1
ATOM 1769 C C . ALA B 1 98 ? 13.383 -15.562 -0.718 1 97.31 98 ALA B C 1
ATOM 1771 O O . ALA B 1 98 ? 13.359 -14.336 -0.592 1 97.31 98 ALA B O 1
ATOM 1772 N N . GLU B 1 99 ? 13.602 -16.344 0.352 1 96.38 99 GLU B N 1
ATOM 1773 C CA . GLU B 1 99 ? 14.047 -15.906 1.674 1 96.38 99 GLU B CA 1
ATOM 1774 C C . GLU B 1 99 ? 12.938 -15.164 2.414 1 96.38 99 GLU B C 1
ATOM 1776 O O . GLU B 1 99 ? 13.203 -14.453 3.389 1 96.38 99 GLU B O 1
ATOM 1781 N N . GLY B 1 100 ? 11.797 -15.133 1.833 1 96.56 100 GLY B N 1
ATOM 1782 C CA . GLY B 1 100 ? 10.609 -14.602 2.488 1 96.56 100 GLY B CA 1
ATOM 1783 C C . GLY B 1 100 ? 9.656 -15.688 2.961 1 96.56 100 GLY B C 1
ATOM 1784 O O . GLY B 1 100 ? 10.078 -16.672 3.578 1 96.56 100 GLY B O 1
ATOM 1785 N N . GLY B 1 101 ? 8.383 -15.461 2.77 1 97 101 GLY B N 1
ATOM 1786 C CA . GLY B 1 101 ? 7.375 -16.422 3.209 1 97 101 GLY B CA 1
ATOM 1787 C C . GLY B 1 101 ? 6.211 -16.547 2.242 1 97 101 GLY B C 1
ATOM 1788 O O . GLY B 1 101 ? 5.594 -15.547 1.871 1 97 101 GLY B O 1
ATOM 1789 N N . VAL B 1 102 ? 5.984 -17.859 1.856 1 98.44 102 VAL B N 1
ATOM 1790 C CA . VAL B 1 102 ? 4.855 -18.141 0.976 1 98.44 102 VAL B CA 1
ATOM 1791 C C . VAL B 1 102 ? 3.566 -18.203 1.794 1 98.44 102 VAL B C 1
ATOM 1793 O O .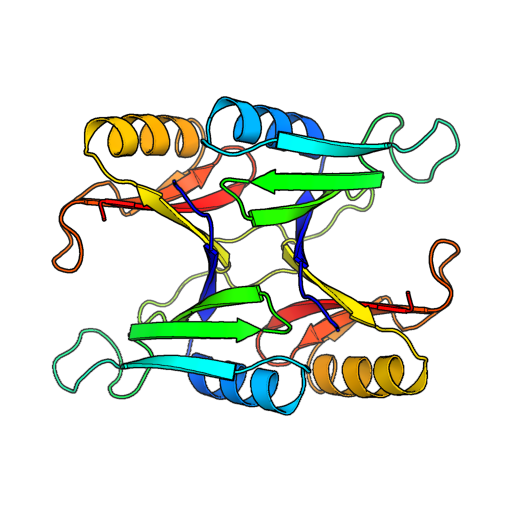 VAL B 1 102 ? 3.502 -18.906 2.803 1 98.44 102 VAL B O 1
ATOM 1796 N N . LEU B 1 103 ? 2.596 -17.453 1.432 1 98 103 LEU B N 1
ATOM 1797 C CA . LEU B 1 103 ? 1.294 -17.453 2.088 1 98 103 LEU B CA 1
ATOM 1798 C C . LEU B 1 103 ? 0.306 -18.344 1.349 1 98 103 LEU B C 1
ATOM 1800 O O . LEU B 1 103 ? -0.476 -19.062 1.975 1 98 103 LEU B O 1
ATOM 1804 N N . MET B 1 104 ? 0.261 -18.266 0.043 1 97.81 104 MET B N 1
ATOM 1805 C CA . MET B 1 104 ? -0.449 -19.156 -0.878 1 97.81 104 MET B CA 1
ATOM 1806 C C . MET B 1 104 ? 0.473 -19.625 -1.995 1 97.81 104 MET B C 1
ATOM 1808 O O . MET B 1 104 ? 0.862 -18.844 -2.861 1 97.81 104 MET B O 1
ATOM 1812 N N . PRO B 1 105 ? 0.813 -20.906 -1.972 1 98.31 105 PRO B N 1
ATOM 1813 C CA . PRO B 1 105 ? 1.699 -21.391 -3.031 1 98.31 105 PRO B CA 1
ATOM 1814 C C . PRO B 1 105 ? 1.062 -21.312 -4.418 1 98.31 105 PRO B C 1
ATOM 1816 O O . PRO B 1 105 ? -0.165 -21.328 -4.539 1 98.31 105 PRO B O 1
ATOM 1819 N N . PRO B 1 106 ? 1.927 -21.219 -5.5 1 98.38 106 PRO B N 1
ATOM 1820 C CA . PRO B 1 106 ? 1.366 -21.188 -6.852 1 98.38 106 PRO B CA 1
ATOM 1821 C C . PRO B 1 106 ? 0.465 -22.375 -7.152 1 98.38 106 PRO B C 1
ATOM 1823 O O . PRO B 1 106 ? 0.861 -23.531 -6.926 1 98.38 106 PRO B O 1
ATOM 1826 N N . ASP B 1 107 ? -0.638 -22.094 -7.531 1 98.06 107 ASP B N 1
ATOM 1827 C CA . ASP B 1 107 ? -1.605 -23.141 -7.863 1 98.06 107 ASP B CA 1
ATOM 1828 C C . ASP B 1 107 ? -2.781 -22.562 -8.656 1 98.06 107 ASP B C 1
ATOM 1830 O O . ASP B 1 107 ? -2.859 -21.344 -8.867 1 98.06 107 ASP B O 1
ATOM 1834 N N . ASP B 1 108 ? -3.59 -23.438 -9.242 1 97.06 108 ASP B N 1
ATOM 1835 C CA . ASP B 1 108 ? -4.895 -23.062 -9.781 1 97.06 108 ASP B CA 1
ATOM 1836 C C . ASP B 1 108 ? -5.945 -23 -8.672 1 97.06 108 ASP B C 1
ATOM 1838 O O . ASP B 1 108 ? -6.348 -24.031 -8.133 1 97.06 108 ASP B O 1
ATOM 1842 N N . TYR B 1 109 ? -6.473 -21.875 -8.297 1 93.81 109 TYR B N 1
ATOM 1843 C CA . TYR B 1 109 ? -7.383 -21.719 -7.172 1 93.81 109 TYR B CA 1
ATOM 1844 C C . TYR B 1 109 ? -8.82 -21.531 -7.652 1 93.81 109 TYR B C 1
ATOM 1846 O O . TYR B 1 109 ? -9.695 -21.141 -6.879 1 93.81 109 TYR B O 1
ATOM 1854 N N . GLY B 1 110 ? -9.016 -21.766 -8.938 1 91.12 110 GLY B N 1
ATOM 1855 C CA . GLY B 1 110 ? -10.352 -21.672 -9.5 1 91.12 110 GLY B CA 1
ATOM 1856 C C . GLY B 1 110 ? -10.617 -20.328 -10.148 1 91.12 110 GLY B C 1
ATOM 1857 O O . GLY B 1 110 ? -11.188 -20.266 -11.242 1 91.12 110 GLY B O 1
ATOM 1858 N N . TRP B 1 111 ? -10.18 -19.281 -9.5 1 88.25 111 TRP B N 1
ATOM 1859 C CA . TRP B 1 111 ? -10.391 -17.938 -10.047 1 88.25 111 TRP B CA 1
ATOM 1860 C C . TRP B 1 111 ? -9.234 -17.547 -10.953 1 88.25 111 TRP B C 1
ATOM 1862 O O . TRP B 1 111 ? -9.328 -16.562 -11.695 1 88.25 111 TRP B O 1
ATOM 1872 N N . SER B 1 112 ? -8.125 -18.172 -10.945 1 91.56 112 SER B N 1
ATOM 1873 C CA . SER B 1 112 ? -6.941 -17.984 -11.781 1 91.56 112 SER B CA 1
ATOM 1874 C C . SER B 1 112 ? -6.281 -19.328 -12.102 1 91.56 112 SER B C 1
ATOM 1876 O O . SER B 1 112 ? -6.223 -20.203 -11.25 1 91.56 112 SER B O 1
ATOM 1878 N N . SER B 1 113 ? -5.758 -19.391 -13.32 1 95.06 113 SER B N 1
ATOM 1879 C CA . SER B 1 113 ? -5.074 -20.625 -13.703 1 95.06 113 SER B CA 1
ATOM 1880 C C . SER B 1 113 ? -3.779 -20.812 -12.922 1 95.06 113 SER B C 1
ATOM 1882 O O . SER B 1 113 ? -3.277 -21.922 -12.789 1 95.06 113 SER B O 1
ATOM 1884 N N . ARG B 1 114 ? -3.271 -19.719 -12.422 1 97.31 114 ARG B N 1
ATOM 1885 C CA . ARG B 1 114 ? -2.09 -19.766 -11.562 1 97.31 114 ARG B CA 1
ATOM 1886 C C . ARG B 1 114 ? -1.96 -18.484 -10.742 1 97.31 114 ARG B C 1
ATOM 1888 O O . ARG B 1 114 ? -1.903 -17.391 -11.305 1 97.31 114 ARG B O 1
ATOM 1895 N N . PHE B 1 115 ? -1.872 -18.656 -9.492 1 98.12 115 PHE B N 1
ATOM 1896 C CA . PHE B 1 115 ? -1.813 -17.547 -8.547 1 98.12 115 PHE B CA 1
ATOM 1897 C C . PHE B 1 115 ? -0.929 -17.906 -7.352 1 98.12 115 PHE B C 1
ATOM 1899 O O . PHE B 1 115 ? -0.881 -19.062 -6.93 1 98.12 115 PHE B O 1
ATOM 1906 N N . GLY B 1 116 ? -0.245 -16.922 -6.816 1 98.69 116 GLY B N 1
ATOM 1907 C CA . GLY B 1 116 ? 0.538 -17.078 -5.602 1 98.69 116 GLY B CA 1
ATOM 1908 C C . GLY B 1 116 ? 0.637 -15.797 -4.789 1 98.69 116 GLY B C 1
ATOM 1909 O O . GLY B 1 116 ? 0.466 -1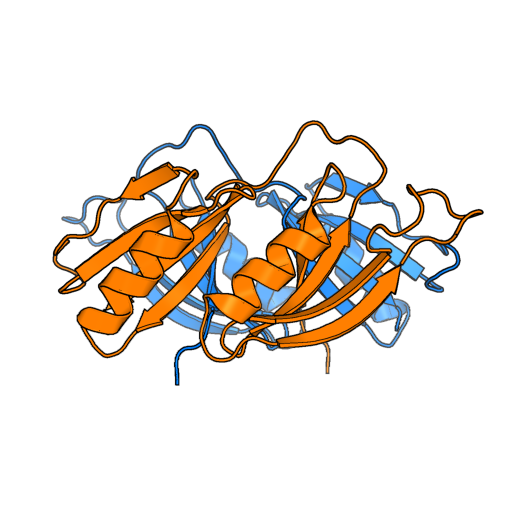4.703 -5.324 1 98.69 116 GLY B O 1
ATOM 1910 N N . TRP B 1 117 ? 0.777 -15.953 -3.5 1 98.81 117 TRP B N 1
ATOM 1911 C CA . TRP B 1 117 ? 0.895 -14.859 -2.543 1 98.81 117 TRP B CA 1
ATOM 1912 C C . TRP B 1 117 ? 2.061 -15.094 -1.589 1 98.81 117 TRP B C 1
ATOM 1914 O O . TRP B 1 117 ? 2.166 -16.156 -0.978 1 98.81 117 TRP B O 1
ATOM 1924 N N . ALA B 1 118 ? 2.994 -14.148 -1.555 1 98.81 118 ALA B N 1
ATOM 1925 C CA . ALA B 1 118 ? 4.168 -14.336 -0.705 1 98.81 118 ALA B CA 1
ATOM 1926 C C . ALA B 1 118 ? 4.664 -13 -0.154 1 98.81 118 ALA B C 1
ATOM 1928 O O . ALA B 1 118 ? 4.355 -11.945 -0.702 1 98.81 118 ALA B O 1
ATOM 1929 N N . ASN B 1 119 ? 5.277 -13.023 0.962 1 98.75 119 ASN B N 1
ATOM 1930 C CA . ASN B 1 119 ? 6.117 -11.922 1.432 1 98.75 119 ASN B CA 1
ATOM 1931 C C . ASN B 1 119 ? 7.547 -12.047 0.913 1 98.75 119 ASN B C 1
ATOM 1933 O O . ASN B 1 119 ? 8.109 -13.148 0.886 1 98.75 119 ASN B O 1
ATOM 1937 N N . ASP B 1 120 ? 8.148 -11 0.491 1 98.75 120 ASP B N 1
ATOM 1938 C CA . ASP B 1 120 ? 9.555 -11.07 0.089 1 98.75 120 ASP B CA 1
ATOM 1939 C C . ASP B 1 120 ? 10.477 -10.922 1.293 1 98.75 120 ASP B C 1
ATOM 1941 O O . ASP B 1 120 ? 10.016 -10.797 2.428 1 98.75 120 ASP B O 1
ATOM 1945 N N . ARG B 1 121 ? 11.766 -10.938 1.079 1 98.56 121 ARG B N 1
ATOM 1946 C CA . ARG B 1 121 ? 12.758 -10.953 2.148 1 98.56 121 ARG B CA 1
ATOM 1947 C C . ARG B 1 121 ? 12.758 -9.633 2.916 1 98.56 121 ARG B C 1
ATOM 1949 O O . ARG B 1 121 ? 13.305 -9.547 4.016 1 98.56 121 ARG B O 1
ATOM 1956 N N . PHE B 1 122 ? 12.164 -8.57 2.379 1 98.75 122 PHE B N 1
ATOM 1957 C CA . PHE B 1 122 ? 12.102 -7.27 3.043 1 98.75 122 PHE B CA 1
ATOM 1958 C C . PHE B 1 122 ? 10.766 -7.086 3.75 1 98.75 122 PHE B C 1
ATOM 1960 O O . PHE B 1 122 ? 10.523 -6.051 4.371 1 98.75 122 PHE B O 1
ATOM 1967 N N . GLY B 1 123 ? 9.82 -8.047 3.613 1 98.44 123 GLY B N 1
ATOM 1968 C CA . GLY B 1 123 ? 8.555 -8.039 4.328 1 98.44 123 GLY B CA 1
ATOM 1969 C C . GLY B 1 123 ? 7.395 -7.551 3.48 1 98.44 123 GLY B C 1
ATOM 1970 O O . GLY B 1 123 ? 6.238 -7.621 3.902 1 98.44 123 GLY B O 1
ATOM 1971 N N . VAL B 1 124 ? 7.629 -7.066 2.309 1 98.81 124 VAL B N 1
ATOM 1972 C CA . VAL B 1 124 ? 6.578 -6.574 1.422 1 98.81 124 VAL B CA 1
ATOM 1973 C C . VAL B 1 124 ? 5.828 -7.754 0.808 1 98.81 124 VAL B C 1
ATOM 1975 O O . VAL B 1 124 ? 6.438 -8.742 0.396 1 98.81 124 VAL B O 1
ATOM 1978 N N . SER B 1 125 ? 4.547 -7.656 0.75 1 98.88 125 SER B N 1
ATOM 1979 C CA . SER B 1 125 ? 3.705 -8.75 0.271 1 98.88 125 SER B CA 1
ATOM 1980 C C . SER B 1 125 ? 3.367 -8.578 -1.207 1 98.88 125 SER B C 1
ATOM 1982 O O . SER B 1 125 ? 3.092 -7.469 -1.662 1 98.88 125 SER B O 1
ATOM 1984 N N . TRP B 1 126 ? 3.312 -9.695 -1.92 1 98.81 126 TRP B N 1
ATOM 1985 C CA . TRP B 1 126 ? 3.096 -9.742 -3.363 1 98.81 126 TRP B CA 1
ATOM 1986 C C . TRP B 1 126 ? 2.078 -10.812 -3.729 1 98.81 126 TRP B C 1
ATOM 1988 O O . TRP B 1 126 ? 2.174 -11.953 -3.264 1 98.81 126 TRP B O 1
ATOM 1998 N N . GLN B 1 127 ? 1.137 -10.422 -4.441 1 98.75 127 GLN B N 1
ATOM 1999 C CA . GLN B 1 127 ? 0.241 -11.359 -5.117 1 98.75 127 GLN B CA 1
ATOM 2000 C C . GLN B 1 127 ? 0.516 -11.398 -6.617 1 98.75 127 GLN B C 1
ATOM 2002 O O . GLN B 1 127 ? 0.482 -10.367 -7.285 1 98.75 127 GLN B O 1
ATOM 2007 N N . VAL B 1 128 ? 0.835 -12.531 -7.121 1 98.38 128 VAL B N 1
ATOM 2008 C CA . VAL B 1 128 ? 1.142 -12.703 -8.539 1 98.38 128 VAL B CA 1
ATOM 2009 C C . VAL B 1 128 ? 0.064 -13.555 -9.195 1 98.38 128 VAL B C 1
ATOM 2011 O O . VAL B 1 128 ? -0.237 -14.656 -8.734 1 98.38 128 VAL B O 1
ATOM 2014 N N . ASN B 1 129 ? -0.474 -13 -10.203 1 97.94 129 ASN B N 1
ATOM 2015 C CA . ASN B 1 129 ? -1.592 -13.625 -10.898 1 97.94 129 ASN B CA 1
ATOM 2016 C C . ASN B 1 129 ? -1.282 -13.844 -12.375 1 97.94 129 ASN B C 1
ATOM 2018 O O . ASN B 1 129 ? -0.837 -12.922 -13.062 1 97.94 129 ASN B O 1
ATOM 2022 N N . LEU B 1 130 ? -1.484 -15.047 -12.836 1 96.25 130 LEU B N 1
ATOM 2023 C CA . LEU B 1 130 ? -1.397 -15.297 -14.266 1 96.25 130 LEU B CA 1
ATOM 2024 C C . LEU B 1 130 ? -2.678 -14.867 -14.977 1 96.25 130 LEU B C 1
ATOM 2026 O O . LEU B 1 130 ? -3.732 -15.477 -14.789 1 96.25 130 LEU B O 1
ATOM 2030 N N . ALA B 1 131 ? -2.592 -13.773 -15.68 1 86.44 131 ALA B N 1
ATOM 2031 C CA . ALA B 1 131 ? -3.768 -13.172 -16.312 1 86.44 131 ALA B CA 1
ATOM 2032 C C . ALA B 1 131 ? -3.922 -13.664 -17.75 1 86.44 131 ALA B C 1
ATOM 2034 O O . ALA B 1 131 ? -2.939 -14.039 -18.391 1 86.44 131 ALA B O 1
#

Sequence (262 aa):
MTHATPFLMFQGGKGQAALDFYVETVPGSRIESVERFGPDGPGPEGTILRAHAVIAGQKVMVHDSFIAHGFDFTPSWSFFLDVKDRAAFDRLFAALSAEGGVLMPPDDYGWSSRFGWANDRFGVSWQVNLAMTHATPFLMFQGGKGQAALDFYVETVPGSRIESVERFGPDGPGPEGTILRAHAVIAGQKVMVHDSFIAHGFDFTPSWSFFLDVKDRAAFDRLFAALSAEGGVLMPPDDYGWSSRFGWANDRFGVSWQVNLA

Organism: NCBI:txid68569

Secondary structure (DSSP, 8-state):
---EEEEEEEETT-HHHHHHHHHHHSTT-EEEEEEE--TTSSS-TTSEEEEEEEETTEEEEEEEESS--S----TTEEEEEEESSHHHHHHHHHHHHTTSEEEEEEE--SSSSSEEEEE-TTS-EEEEEE-/---EEEEEEEETT-HHHHHHHHHHHSTT-EEEEEEE--TTSSS-TTSEEEEEEEETTEEEEEEEESS--S----TTEEEEEEESSHHHHHHHHHHHHTTSEEEEEEE--SSSSSEEEEE-TTS-EEEEEE-

pLDDT: mean 96.91, std 3.71, range [66.94, 98.94]

Solvent-accessible surface area (backbone atoms only — not comparable to full-atom values): 13440 Å² total; per-residue (Å²): 134,49,47,39,30,48,29,41,48,32,60,86,54,43,42,63,62,49,50,52,49,42,39,74,62,36,63,66,28,42,80,74,48,74,40,56,24,43,89,85,41,95,33,64,61,72,27,41,60,38,29,39,31,29,49,14,70,27,60,34,35,38,25,28,44,68,66,92,67,99,66,54,61,37,74,26,39,28,38,36,33,47,30,79,46,69,68,60,41,54,53,42,50,51,59,44,29,48,84,39,43,75,76,38,70,77,38,62,76,81,88,34,79,31,32,32,30,22,22,22,65,86,40,55,22,38,34,45,35,48,93,135,47,46,40,31,49,31,42,48,32,61,87,55,42,43,64,62,48,50,53,49,41,40,74,61,36,64,65,28,43,80,75,46,75,40,55,25,43,88,87,41,96,32,63,61,72,30,39,59,39,28,38,31,27,49,13,70,28,61,33,35,37,26,29,44,68,66,89,66,100,67,53,62,36,73,27,39,28,40,36,32,47,32,78,45,68,66,61,41,54,52,42,50,52,60,44,30,47,83,38,42,74,77,37,71,76,38,62,77,81,86,34,78,31,33,31,30,24,22,21,66,85,39,55,23,38,33,43,34,49,91

Nearest PDB structures (foldseek):
  1u7i-assembly1_B  TM=9.716E-01  e=2.500E-18  Pseudomonas aeruginosa PAO1
  3oms-assembly1_A-2  TM=9.644E-01  e=2.813E-17  Bacillus cereus ATCC 14579
  1u6l-assembly1_B  TM=8.395E-01  e=1.226E-10  Pseudomonas aeruginosa PAO1
  1tsj-assembly1_A  TM=4.628E-01  e=3.218E-11  Staphylococcus aureus
  4qb5-assembly1_A  TM=5.913E-01  e=1.223E-03  Rhodoferax ferrireducens T118

InterPro domains:
  IPR009725 Predicted 3-demethylubiquinone-9 3-methyltransferase [PIRSF021700] (3-130)
  IPR028973 PhnB-like [PF06983] (4-128)
  IPR028973 PhnB-like [cd06588] (5-129)
  IPR029068 Glyoxalase/Bleomycin resistance protein/Dihydroxybiphenyl dioxygenase [SSF54593] (1-129)